Protein AF-A0A0Q7EPX0-F1 (afdb_monomer_lite)

Sequence (356 aa):
MATYHDKPLDEVCRRGQVNVLPFLSWSPAERFFVGGREALRTLGDGKRIVDEETCQQLLSALASISMASDAALRKARSITVGTFRDYTDQQRLNFINELWDLIATPYHFDTPSTAMYTPADRSGSGTLPLPSSWCPRPQHPGSYYMRTAGDGRPDPWMHLGVGFRVDGTKEESALRIKRDGMTQQSLNVNFMRNTRGLVLEGTVAANPDRPRFWTGNQDIWNETAVCVSRNFFGGTAFPERSTYHRSNEFAILWAVDCRGLVGFDTEAVQLSFPNARNWRPGEKAFKAIPPDRLLGFVKIRKLGAPARGGWTFDIPEDAAWTLEAARSPDQIAYMQAELDAWRGCHHISAAYDFAT

Radius of gyration: 22.19 Å; chains: 1; bounding box: 52×45×70 Å

Foldseek 3Di:
DPDQQQAQQLVLQDPDDPDDDDDDQDDLPDDPDVRSQCLQADDDDPFARDDPLLSLLQVQLSSLCVLFDVVLVVLSRVHGSNRLSNDDPVRSQVSSQVSQCRFWPWDALAAQQLRFDFAADPDPPVDQDFLLQWFFDLVDAQDIDGNGPNPPDHQCCNPVVKWKAWWDQDPVRVVCCLVFNFAAQLCVQCCCCSVRVHNCPPYPCSPLRIQIQGPNADDPLSRNWPWTRSAQDFLHRDPDLPPDDDFWGKIKMWMWRSHPFGFARVQVVLVPDPPSQFAHGRTTTGSTGGSLGTFWIKIKTWGHAPPQGWGKIADEPPIDTPGDDDHDPVNRVVVVVRSVSRHGIYTGDRSNHGGD

pLDDT: mean 74.28, std 17.45, range [26.98, 96.31]

Structure (mmCIF, N/CA/C/O backbone):
data_AF-A0A0Q7EPX0-F1
#
_entry.id   AF-A0A0Q7EPX0-F1
#
loop_
_atom_site.group_PDB
_atom_site.id
_atom_site.type_symbol
_atom_site.label_atom_id
_atom_site.label_alt_id
_atom_site.label_comp_id
_atom_site.label_asym_id
_atom_site.label_entity_id
_atom_site.label_seq_id
_atom_site.pdbx_PDB_ins_code
_atom_site.Cartn_x
_atom_site.Cartn_y
_atom_site.Cartn_z
_atom_site.occupancy
_atom_site.B_iso_or_equiv
_atom_site.auth_seq_id
_atom_site.auth_comp_id
_atom_site.auth_asym_id
_atom_site.auth_atom_id
_atom_site.pdbx_PDB_model_num
ATOM 1 N N . MET A 1 1 ? -15.376 6.424 43.931 1.00 38.38 1 MET A N 1
ATOM 2 C CA . MET A 1 1 ? -14.405 6.204 42.837 1.00 38.38 1 MET A CA 1
ATOM 3 C C . MET A 1 1 ? -15.210 5.882 41.595 1.00 38.38 1 MET A C 1
ATOM 5 O O . MET A 1 1 ? -16.038 4.987 41.690 1.00 38.38 1 MET A O 1
ATOM 9 N N . ALA A 1 2 ? -15.041 6.616 40.491 1.00 47.03 2 ALA A N 1
ATOM 10 C CA . ALA A 1 2 ? -15.654 6.214 39.223 1.00 47.03 2 ALA A CA 1
ATOM 11 C C . ALA A 1 2 ? -15.101 4.835 38.847 1.00 47.03 2 ALA A C 1
ATOM 13 O O . ALA A 1 2 ? -13.885 4.624 38.912 1.00 47.03 2 ALA A O 1
ATOM 14 N N . THR A 1 3 ? -15.983 3.887 38.542 1.00 62.34 3 THR A N 1
ATOM 15 C CA . THR A 1 3 ? -15.541 2.556 38.130 1.00 62.34 3 THR A CA 1
ATOM 16 C C . THR A 1 3 ? -14.960 2.657 36.722 1.00 62.34 3 THR A C 1
ATOM 18 O O . THR A 1 3 ? -15.317 3.553 35.958 1.00 62.34 3 THR A O 1
ATOM 21 N N . TYR A 1 4 ? -14.044 1.762 36.346 1.00 66.81 4 TYR A N 1
ATOM 22 C CA . TYR A 1 4 ? -13.461 1.780 34.997 1.00 66.81 4 TYR A CA 1
ATOM 23 C C . TYR A 1 4 ? -14.545 1.688 33.897 1.00 66.81 4 TYR A C 1
ATOM 25 O O . TYR A 1 4 ? -14.360 2.194 32.796 1.00 66.81 4 TYR A O 1
ATOM 33 N N . HIS A 1 5 ? -15.714 1.116 34.212 1.00 70.38 5 HIS A N 1
ATOM 34 C CA . HIS A 1 5 ? -16.870 1.021 33.316 1.00 70.38 5 HIS A CA 1
ATOM 35 C C . HIS A 1 5 ? -17.505 2.362 32.950 1.00 70.38 5 HIS A C 1
ATOM 37 O O . HIS A 1 5 ? -18.142 2.443 31.902 1.00 70.38 5 HIS A O 1
ATOM 43 N N . ASP A 1 6 ? -17.314 3.394 33.769 1.00 77.19 6 ASP A N 1
ATOM 44 C CA . ASP A 1 6 ? -17.864 4.733 33.540 1.00 77.19 6 ASP A CA 1
ATOM 45 C C . ASP A 1 6 ? -16.936 5.591 32.668 1.00 77.19 6 ASP A C 1
ATOM 47 O O . ASP A 1 6 ? -17.292 6.702 32.272 1.00 77.19 6 ASP A O 1
ATOM 51 N N . LYS A 1 7 ? -15.734 5.086 32.357 1.00 76.06 7 LYS A N 1
ATOM 52 C CA . LYS A 1 7 ? -14.764 5.804 31.534 1.00 76.06 7 LYS A CA 1
ATOM 53 C C . LYS A 1 7 ? -15.156 5.775 30.053 1.00 76.06 7 LYS A C 1
ATOM 55 O O . LYS A 1 7 ? -15.614 4.731 29.571 1.00 76.06 7 LYS A O 1
ATOM 60 N N . PRO A 1 8 ? -14.940 6.880 29.315 1.00 82.50 8 PRO A N 1
ATOM 61 C CA . PRO A 1 8 ? -15.087 6.905 27.864 1.00 82.50 8 PRO A CA 1
ATOM 62 C C . PRO A 1 8 ? -14.209 5.852 27.182 1.00 82.50 8 PRO A C 1
ATOM 64 O O . PRO A 1 8 ? -13.106 5.554 27.642 1.00 82.50 8 PRO A O 1
ATOM 67 N N . LEU A 1 9 ? -14.676 5.308 26.058 1.00 81.62 9 LEU A N 1
ATOM 68 C CA . LEU A 1 9 ? -13.991 4.206 25.380 1.00 81.62 9 LEU A CA 1
ATOM 69 C C . LEU A 1 9 ? -12.612 4.597 24.820 1.00 81.62 9 LEU A C 1
ATOM 71 O O . LEU A 1 9 ? -11.717 3.761 24.764 1.00 81.62 9 LEU A O 1
ATOM 75 N N . ASP A 1 10 ? -12.395 5.865 24.455 1.00 75.75 10 ASP A N 1
ATOM 76 C CA . ASP A 1 10 ? -11.079 6.335 23.991 1.00 75.75 10 ASP A CA 1
ATOM 77 C C . ASP A 1 10 ? -10.010 6.330 25.099 1.00 75.75 10 ASP A C 1
ATOM 79 O O . ASP A 1 10 ? -8.813 6.292 24.810 1.00 75.75 10 ASP A O 1
ATOM 83 N N . GLU A 1 11 ? -10.416 6.317 26.373 1.00 70.31 11 GLU A N 1
ATOM 84 C CA . GLU A 1 11 ? -9.492 6.217 27.506 1.00 70.31 11 GLU A CA 1
ATOM 85 C C . GLU A 1 11 ? -8.873 4.827 27.654 1.00 70.31 11 GLU A C 1
ATOM 87 O O . GLU A 1 11 ? -7.841 4.701 28.310 1.00 70.31 11 GLU A O 1
ATOM 92 N N . VAL A 1 12 ? -9.418 3.812 26.970 1.00 63.56 12 VAL A N 1
ATOM 93 C CA . VAL A 1 12 ? -8.786 2.490 26.833 1.00 63.56 12 VAL A CA 1
ATOM 94 C C . VAL A 1 12 ? -7.411 2.603 26.148 1.00 63.56 12 VAL A C 1
ATOM 96 O O . VAL A 1 12 ? -6.542 1.762 26.376 1.00 63.56 12 VAL A O 1
ATOM 99 N N . CYS A 1 13 ? -7.175 3.671 25.369 1.00 53.22 13 CYS A N 1
ATOM 100 C CA . CYS A 1 13 ? -5.944 3.892 24.602 1.00 53.22 13 CYS A CA 1
ATOM 101 C C . CYS A 1 13 ? -5.163 5.176 24.972 1.00 53.22 13 CYS A C 1
ATOM 103 O O . CYS A 1 13 ? -4.110 5.427 24.380 1.00 53.22 13 CYS A O 1
ATOM 105 N N . ARG A 1 14 ? -5.620 6.013 25.922 1.00 51.59 14 ARG A N 1
ATOM 106 C CA . ARG A 1 14 ? -4.922 7.276 26.263 1.00 51.59 14 ARG A CA 1
ATOM 107 C C . ARG A 1 14 ? -3.677 7.047 27.136 1.00 51.59 14 ARG A C 1
ATOM 109 O O . ARG A 1 14 ? -3.769 6.541 28.251 1.00 51.59 14 ARG A O 1
ATOM 116 N N . ARG A 1 15 ? -2.520 7.554 26.684 1.00 40.44 15 ARG A N 1
ATOM 117 C CA . ARG A 1 15 ? -1.324 7.786 27.525 1.00 40.44 15 ARG A CA 1
ATOM 118 C C . ARG A 1 15 ? -1.675 8.733 28.684 1.00 40.44 15 ARG A C 1
ATOM 120 O O . ARG A 1 15 ? -2.229 9.801 28.438 1.00 40.44 15 ARG A O 1
ATOM 127 N N . GLY A 1 16 ? -1.254 8.407 29.910 1.00 37.09 16 GLY A N 1
ATOM 128 C CA . GLY A 1 16 ? -1.094 9.416 30.972 1.00 37.09 16 GLY A CA 1
ATOM 129 C C . GLY A 1 16 ? -1.750 9.161 32.332 1.00 37.09 16 GLY A C 1
ATOM 130 O O . GLY A 1 16 ? -1.602 10.003 33.211 1.00 37.09 16 GLY A O 1
ATOM 131 N N . GLN A 1 17 ? -2.411 8.026 32.571 1.00 32.09 17 GLN A N 1
ATOM 132 C CA . GLN A 1 17 ? -2.769 7.607 33.934 1.00 32.09 17 GLN A CA 1
ATOM 133 C C . GLN A 1 17 ? -2.037 6.304 34.268 1.00 32.09 17 GLN A C 1
ATOM 135 O O . GLN A 1 17 ? -2.432 5.242 33.817 1.00 32.09 17 GLN A O 1
ATOM 140 N N . VAL A 1 18 ? -0.917 6.450 34.987 1.00 29.78 18 VAL A N 1
ATOM 141 C CA . VAL A 1 18 ? -0.141 5.450 35.750 1.00 29.78 18 VAL A CA 1
ATOM 142 C C . VAL A 1 18 ? -0.167 4.004 35.199 1.00 29.78 18 VAL A C 1
ATOM 144 O O . VAL A 1 18 ? -1.126 3.267 35.392 1.00 29.78 18 VAL A O 1
ATOM 147 N N . ASN A 1 19 ? 0.966 3.589 34.609 1.00 28.28 19 ASN A N 1
ATOM 148 C CA . ASN A 1 19 ? 1.352 2.224 34.185 1.00 28.28 19 ASN A CA 1
ATOM 149 C C . ASN A 1 19 ? 0.920 1.681 32.810 1.00 28.28 19 ASN A C 1
ATOM 151 O O . ASN A 1 19 ? 1.077 0.485 32.571 1.00 28.28 19 ASN A O 1
ATOM 155 N N . VAL A 1 20 ? 0.518 2.518 31.850 1.00 31.69 20 VAL A N 1
ATOM 156 C CA . VAL A 1 20 ? 0.384 2.074 30.446 1.00 31.69 20 VAL A CA 1
ATOM 157 C C . VAL A 1 20 ? 1.022 3.104 29.497 1.00 31.69 20 VAL A C 1
ATOM 159 O O . VAL A 1 20 ? 0.491 4.194 29.274 1.00 31.69 20 VAL A O 1
ATOM 162 N N . LEU A 1 21 ? 2.225 2.778 29.009 1.00 31.78 21 LEU A N 1
ATOM 163 C CA . LEU A 1 21 ? 2.965 3.454 27.925 1.00 31.78 21 LEU A CA 1
ATOM 164 C C . LEU A 1 21 ? 2.716 2.685 26.592 1.00 31.78 21 LEU A C 1
ATOM 166 O O . LEU A 1 21 ? 1.924 1.752 26.582 1.00 31.78 21 LEU A O 1
ATOM 170 N N . PRO A 1 22 ? 3.408 2.986 25.480 1.00 32.22 22 PRO A N 1
ATOM 171 C CA . PRO A 1 22 ? 3.182 4.076 24.538 1.00 32.22 22 PRO A CA 1
ATOM 172 C C . PRO A 1 22 ? 2.837 3.596 23.108 1.00 32.22 22 PRO A C 1
ATOM 174 O O . PRO A 1 22 ? 3.394 2.622 22.629 1.00 32.22 22 PRO A O 1
ATOM 177 N N . PHE A 1 23 ? 2.057 4.369 22.344 1.00 29.83 23 PHE A N 1
ATOM 178 C CA . PHE A 1 23 ? 2.060 4.247 20.878 1.00 29.83 23 PHE A CA 1
ATOM 179 C C . PHE A 1 23 ? 3.354 4.849 20.313 1.00 29.83 23 PHE A C 1
ATOM 181 O O . PHE A 1 23 ? 3.474 6.065 20.158 1.00 29.83 23 PHE A O 1
ATOM 188 N N . LEU A 1 24 ? 4.336 3.995 20.041 1.00 26.98 24 LEU A N 1
ATOM 189 C CA . LEU A 1 24 ? 5.208 4.159 18.884 1.00 26.98 24 LEU A CA 1
ATOM 190 C C . LEU A 1 24 ? 4.588 3.310 17.778 1.00 26.98 24 LEU A C 1
ATOM 192 O O . LEU A 1 24 ? 4.095 2.216 18.046 1.00 26.98 24 LEU A O 1
ATOM 196 N N . SER A 1 25 ? 4.567 3.825 16.555 1.00 33.88 25 SER A N 1
ATOM 197 C CA . SER A 1 25 ? 4.246 3.041 15.368 1.00 33.88 25 SER A CA 1
ATOM 198 C C . SER A 1 25 ? 5.106 1.775 15.362 1.00 33.88 25 SER A C 1
ATOM 200 O O . SER A 1 25 ? 6.302 1.830 15.098 1.00 33.88 25 SER A O 1
ATOM 202 N N . TRP A 1 26 ? 4.468 0.684 15.751 1.00 31.95 26 TRP A N 1
ATOM 203 C CA . TRP A 1 26 ? 4.764 -0.700 15.454 1.00 31.95 26 TRP A CA 1
ATOM 204 C C . TRP A 1 26 ? 6.211 -1.226 15.608 1.00 31.95 26 TRP A C 1
ATOM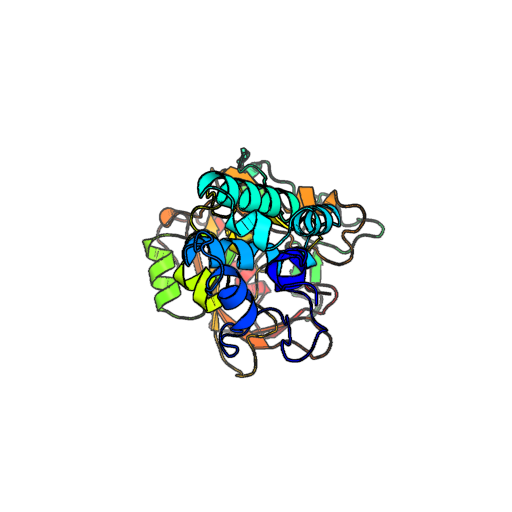 206 O O . TRP A 1 26 ? 7.116 -0.914 14.840 1.00 31.95 26 TRP A O 1
ATOM 216 N N . SER A 1 27 ? 6.405 -2.131 16.577 1.00 31.45 27 SER A N 1
ATOM 217 C CA . SER A 1 27 ? 7.554 -3.041 16.680 1.00 31.45 27 SER A CA 1
ATOM 218 C C . SER A 1 27 ? 7.086 -4.396 17.246 1.00 31.45 27 SER A C 1
ATOM 220 O O . SER A 1 27 ? 6.361 -4.402 18.244 1.00 31.45 27 SER A O 1
ATOM 222 N N . PRO A 1 28 ? 7.539 -5.548 16.702 1.00 32.16 28 PRO A N 1
ATOM 223 C CA . PRO A 1 28 ? 7.253 -6.893 17.227 1.00 32.16 28 PRO A CA 1
ATOM 224 C C . PRO A 1 28 ? 7.732 -7.145 18.669 1.00 32.16 28 PRO A C 1
ATOM 226 O O . PRO A 1 28 ? 7.487 -8.217 19.222 1.00 32.16 28 PRO A O 1
ATOM 229 N N . ALA A 1 29 ? 8.471 -6.203 19.263 1.00 33.56 29 ALA A N 1
ATOM 230 C CA . ALA A 1 29 ? 9.059 -6.346 20.589 1.00 33.56 29 ALA A CA 1
ATOM 231 C C . ALA A 1 29 ? 8.089 -6.024 21.741 1.00 33.56 29 ALA A C 1
ATOM 233 O O . ALA A 1 29 ? 8.348 -6.437 22.873 1.00 33.56 29 ALA A O 1
ATOM 234 N N . GLU A 1 30 ? 6.971 -5.334 21.491 1.00 36.66 30 GLU A N 1
ATOM 235 C CA . GLU A 1 30 ? 6.057 -4.907 22.556 1.00 36.66 30 GLU A CA 1
ATOM 236 C C . GLU A 1 30 ? 4.781 -5.755 22.566 1.00 36.66 30 GLU A C 1
ATOM 238 O O . GLU A 1 30 ? 3.857 -5.601 21.770 1.00 36.66 30 GLU A O 1
ATOM 243 N N . ARG A 1 31 ? 4.765 -6.717 23.493 1.00 36.22 31 ARG A N 1
ATOM 244 C CA . ARG A 1 31 ? 3.612 -7.559 23.822 1.00 36.22 31 ARG A CA 1
ATOM 245 C C . ARG A 1 31 ? 2.416 -6.674 24.185 1.00 36.22 31 ARG A C 1
ATOM 247 O O . ARG A 1 31 ? 2.577 -5.729 24.950 1.00 36.22 31 ARG A O 1
ATOM 254 N N . PHE A 1 32 ? 1.232 -7.031 23.682 1.00 35.88 32 PHE A N 1
ATOM 255 C CA . PHE A 1 32 ? -0.065 -6.439 24.030 1.00 35.88 32 PHE A CA 1
ATOM 256 C C . PHE A 1 32 ? -0.117 -5.983 25.496 1.00 35.88 32 PHE A C 1
ATOM 258 O O . PHE A 1 32 ? -0.036 -6.814 26.405 1.00 35.88 32 PHE A O 1
ATOM 265 N N . PHE A 1 33 ? -0.255 -4.677 25.742 1.00 41.88 33 PHE A N 1
ATOM 266 C CA . PHE A 1 33 ? -0.447 -4.193 27.103 1.00 41.88 33 PHE A CA 1
ATOM 267 C C . PHE A 1 33 ? -1.822 -4.635 27.612 1.00 41.88 33 PHE A C 1
ATOM 269 O O . PHE A 1 33 ? -2.870 -4.380 27.022 1.00 41.88 33 PHE A O 1
ATOM 276 N N . VAL A 1 34 ? -1.769 -5.338 28.734 1.00 43.34 34 VAL A N 1
ATOM 277 C CA . VAL A 1 34 ? -2.813 -6.164 29.342 1.00 43.34 34 VAL 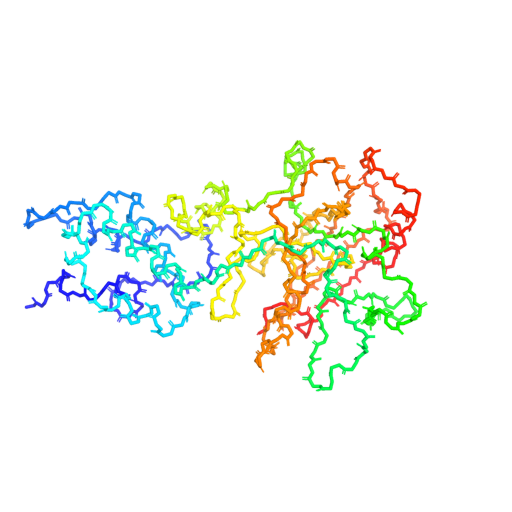A CA 1
ATOM 278 C C . VAL A 1 34 ? -4.072 -5.368 29.765 1.00 43.34 34 VAL A C 1
ATOM 280 O O . VAL A 1 34 ? -5.166 -5.924 29.793 1.00 43.34 34 VAL A O 1
ATOM 283 N N . GLY A 1 35 ? -3.975 -4.047 29.967 1.00 52.69 35 GLY A N 1
ATOM 284 C CA . GLY A 1 35 ? -5.026 -3.239 30.609 1.00 52.69 35 GLY A CA 1
ATOM 285 C C . GLY A 1 35 ? -6.329 -3.023 29.819 1.00 52.69 35 GLY A C 1
ATOM 286 O O . GLY A 1 35 ? -7.410 -3.174 30.382 1.00 52.69 35 GLY A O 1
ATOM 287 N N . GLY A 1 36 ? -6.271 -2.687 28.524 1.00 57.97 36 GLY A N 1
ATOM 288 C CA . GLY A 1 36 ? -7.493 -2.415 27.742 1.00 57.97 36 GLY A CA 1
ATOM 289 C C . GLY A 1 36 ? -8.304 -3.675 27.429 1.00 57.97 36 GLY A C 1
ATOM 290 O O . GLY A 1 36 ? -9.533 -3.678 27.460 1.00 57.97 36 GLY A O 1
ATOM 291 N N . ARG A 1 37 ? -7.592 -4.782 27.207 1.00 65.12 37 ARG A N 1
ATOM 292 C CA . ARG A 1 37 ? -8.165 -6.117 27.033 1.00 65.12 37 ARG A CA 1
ATOM 293 C C . ARG A 1 37 ? -8.823 -6.612 28.320 1.00 65.12 37 ARG A C 1
ATOM 295 O O . ARG A 1 37 ? -9.944 -7.103 28.270 1.00 65.12 37 ARG A O 1
ATOM 302 N N . GLU A 1 38 ? -8.165 -6.457 29.468 1.00 64.44 38 GLU A N 1
ATOM 303 C CA . GLU A 1 38 ? -8.744 -6.820 30.767 1.00 64.44 38 GLU A CA 1
ATOM 304 C C . GLU A 1 38 ? -9.987 -5.995 31.099 1.00 64.44 38 GLU A C 1
ATOM 306 O O . GLU A 1 38 ? -10.973 -6.546 31.571 1.00 64.44 38 GLU A O 1
ATOM 311 N N . ALA A 1 39 ? -10.008 -4.703 30.781 1.00 65.12 39 ALA A N 1
ATOM 312 C CA . ALA A 1 39 ? -11.185 -3.875 31.018 1.00 65.12 39 ALA A CA 1
ATOM 313 C C . ALA A 1 39 ? -12.440 -4.295 30.230 1.00 65.12 39 ALA A C 1
ATOM 315 O O . ALA A 1 39 ? -13.567 -4.082 30.683 1.00 65.12 39 ALA A O 1
ATOM 316 N N . LEU A 1 40 ? -12.248 -4.869 29.041 1.00 70.38 40 LEU A N 1
ATOM 317 C CA . LEU A 1 40 ? -13.326 -5.405 28.211 1.00 70.38 40 LEU A CA 1
ATOM 318 C C . LEU A 1 40 ? -13.735 -6.828 28.639 1.00 70.38 40 LEU A C 1
ATOM 320 O O . LEU A 1 40 ? -14.884 -7.225 28.418 1.00 70.38 40 LEU A O 1
ATOM 324 N N . ARG A 1 41 ? -12.810 -7.593 29.245 1.00 69.56 41 ARG A N 1
ATOM 325 C CA . ARG A 1 41 ? -12.947 -9.044 29.473 1.00 69.56 41 ARG A CA 1
ATOM 326 C C . ARG A 1 41 ? -13.113 -9.489 30.933 1.00 69.56 41 ARG A C 1
ATOM 328 O O . ARG A 1 41 ? -13.685 -10.555 31.149 1.00 69.56 41 ARG A O 1
ATOM 335 N N . THR A 1 42 ? -12.656 -8.727 31.920 1.00 62.94 42 THR A N 1
ATOM 336 C CA . THR A 1 42 ? -12.615 -9.116 33.343 1.00 62.94 42 THR A CA 1
ATOM 337 C C . THR A 1 42 ? -13.627 -8.295 34.155 1.00 62.94 42 THR A C 1
ATOM 339 O O . THR A 1 42 ? -13.772 -7.102 33.917 1.00 62.94 42 THR A O 1
ATOM 342 N N . LEU A 1 43 ? -14.229 -8.761 35.250 1.00 57.94 43 LEU A N 1
ATOM 343 C CA . LEU A 1 43 ? -15.107 -9.908 35.557 1.00 57.94 43 LEU A CA 1
ATOM 344 C C . LEU A 1 43 ? -15.523 -9.632 37.017 1.00 57.94 43 LEU A C 1
ATOM 346 O O . LEU A 1 43 ? -14.681 -9.713 37.907 1.00 57.94 43 LEU A O 1
ATOM 350 N N . GLY A 1 44 ? -16.772 -9.243 37.281 1.00 48.84 44 GLY A N 1
ATOM 351 C CA . GLY A 1 44 ? -17.214 -9.003 38.669 1.00 48.84 44 GLY A CA 1
ATOM 352 C C . GLY A 1 44 ? -18.637 -8.479 38.856 1.00 48.84 44 GLY A C 1
ATOM 353 O O . GLY A 1 44 ? -19.124 -8.410 39.977 1.00 48.84 44 GLY A O 1
ATOM 354 N N . ASP A 1 45 ? -19.316 -8.131 37.770 1.00 56.22 45 ASP A N 1
ATOM 355 C CA . ASP A 1 45 ? -20.547 -7.341 37.773 1.00 56.22 45 ASP A CA 1
ATOM 356 C C . ASP A 1 45 ? -21.709 -8.001 37.000 1.00 56.22 45 ASP A C 1
ATOM 358 O O . ASP A 1 45 ? -22.743 -7.379 36.783 1.00 56.22 45 ASP A O 1
ATOM 362 N N . GLY A 1 46 ? -21.564 -9.264 36.572 1.00 55.97 46 GLY A N 1
ATOM 363 C CA . GLY A 1 46 ? -22.617 -10.010 35.859 1.00 55.97 46 GLY A CA 1
ATOM 364 C C . GLY A 1 46 ? -22.880 -9.550 34.416 1.00 55.97 46 GLY A C 1
ATOM 365 O O . GLY A 1 46 ? -23.803 -10.044 33.772 1.00 55.97 46 GLY A O 1
ATOM 366 N N . LYS A 1 47 ? -22.071 -8.621 33.891 1.00 62.81 47 LYS A N 1
ATOM 367 C CA . LYS A 1 47 ? -22.181 -8.101 32.521 1.00 62.81 47 LYS A CA 1
ATOM 368 C C . LYS A 1 47 ? -21.585 -9.044 31.475 1.00 62.81 47 LYS A C 1
ATOM 370 O O . LYS A 1 47 ? -20.658 -9.807 31.755 1.00 62.81 47 LYS A O 1
ATOM 375 N N . ARG A 1 48 ? -22.099 -8.950 30.242 1.00 67.31 48 ARG A N 1
ATOM 376 C CA . ARG A 1 48 ? -21.687 -9.780 29.100 1.00 67.31 48 ARG A CA 1
ATOM 377 C C . ARG A 1 48 ? -20.199 -9.562 28.797 1.00 67.31 48 ARG A C 1
ATOM 379 O O . ARG A 1 48 ? -19.732 -8.430 28.679 1.00 67.31 48 ARG A O 1
ATOM 386 N N . ILE A 1 49 ? -19.450 -10.658 28.702 1.00 76.62 49 ILE A N 1
ATOM 387 C CA . ILE A 1 49 ? -18.037 -10.637 28.313 1.00 76.62 49 ILE A CA 1
ATOM 388 C C . ILE A 1 49 ? -17.970 -10.336 26.815 1.00 76.62 49 ILE A C 1
ATOM 390 O O . ILE A 1 49 ? -18.695 -10.953 26.032 1.00 76.62 49 ILE A O 1
ATOM 394 N N . VAL A 1 50 ? -17.118 -9.386 26.428 1.00 79.94 50 VAL A N 1
ATOM 395 C CA . VAL A 1 50 ? -16.785 -9.162 25.018 1.00 79.94 50 VAL A CA 1
ATOM 396 C C . VAL A 1 50 ? -15.811 -10.259 24.600 1.00 79.94 50 VAL A C 1
ATOM 398 O O . VAL A 1 50 ? -14.833 -10.529 25.304 1.00 79.94 50 VAL A O 1
ATOM 401 N N . ASP A 1 51 ? -16.094 -10.928 23.487 1.00 84.62 51 ASP A N 1
ATOM 402 C CA . ASP A 1 51 ? -15.204 -11.949 22.951 1.00 84.62 51 ASP A CA 1
ATOM 403 C C . ASP A 1 51 ? -13.858 -11.339 22.516 1.00 84.62 51 ASP A C 1
ATOM 405 O O . ASP A 1 51 ? -13.702 -10.127 22.341 1.00 84.62 51 ASP A O 1
ATOM 409 N N . GLU A 1 52 ? -12.845 -12.192 22.396 1.00 81.44 52 GLU A N 1
ATOM 410 C CA . GLU A 1 52 ? -11.480 -11.748 22.116 1.00 81.44 52 GLU A CA 1
ATOM 411 C C . GLU A 1 52 ? -11.338 -11.082 20.744 1.00 81.44 52 GLU A C 1
ATOM 413 O O . GLU A 1 52 ? -10.552 -10.145 20.607 1.00 81.44 52 GLU A O 1
ATOM 418 N N . GLU A 1 53 ? -12.083 -11.549 19.746 1.00 83.62 53 GLU A N 1
ATOM 419 C CA . GLU A 1 53 ? -12.006 -11.036 18.383 1.00 83.62 53 GLU A CA 1
ATOM 420 C C . GLU A 1 53 ? -12.551 -9.607 18.328 1.00 83.62 53 GLU A C 1
ATOM 422 O O . GLU A 1 53 ? -11.837 -8.692 17.913 1.00 83.62 53 GLU A O 1
ATOM 427 N N . THR A 1 54 ? -13.746 -9.382 18.880 1.00 86.75 54 THR A N 1
ATOM 428 C CA . THR A 1 54 ? -14.352 -8.049 18.994 1.00 86.75 54 THR A CA 1
ATOM 429 C C . THR A 1 54 ? -13.469 -7.091 19.799 1.00 86.75 54 THR A C 1
ATOM 431 O O . THR A 1 54 ? -13.335 -5.915 19.446 1.00 86.75 54 THR A O 1
ATOM 434 N N . CYS A 1 55 ? -12.818 -7.571 20.868 1.00 82.56 55 CYS A N 1
ATOM 435 C CA . CYS A 1 55 ? -11.855 -6.760 21.620 1.00 82.56 55 CYS A CA 1
ATOM 436 C C . CYS A 1 55 ? -10.685 -6.315 20.736 1.00 82.56 55 CYS A C 1
ATOM 438 O O . CYS A 1 55 ? -10.318 -5.140 20.741 1.00 82.56 55 CYS A O 1
ATOM 440 N N . GLN A 1 56 ? -10.093 -7.237 19.977 1.00 81.25 56 GLN A N 1
ATOM 441 C CA . GLN A 1 56 ? -8.958 -6.934 19.108 1.00 81.25 56 GLN A CA 1
ATOM 442 C C . GLN A 1 56 ? -9.351 -6.000 17.954 1.00 81.25 56 GLN A C 1
ATOM 444 O O . GLN A 1 56 ? -8.602 -5.067 17.655 1.00 81.25 56 GLN A O 1
ATOM 449 N N . GLN A 1 57 ? -10.529 -6.187 17.356 1.00 85.94 57 GLN A N 1
ATOM 450 C CA . GLN A 1 57 ? -11.075 -5.299 16.323 1.00 85.94 57 GLN A CA 1
ATOM 451 C C . GLN A 1 57 ? -11.267 -3.870 16.854 1.00 85.94 57 GLN A C 1
ATOM 453 O O . GLN A 1 57 ? -10.814 -2.908 16.229 1.00 85.94 57 GLN A O 1
ATOM 458 N N . LEU A 1 58 ? -11.877 -3.719 18.038 1.00 87.12 58 LEU A N 1
ATOM 459 C CA . LEU A 1 58 ? -12.054 -2.414 18.676 1.00 87.12 58 LEU A CA 1
ATOM 460 C C . LEU A 1 58 ? -10.707 -1.752 18.975 1.00 87.12 58 LEU A C 1
ATOM 462 O O . LEU A 1 58 ? -10.508 -0.588 18.635 1.00 87.12 58 LEU A O 1
ATOM 466 N N . LEU A 1 59 ? -9.779 -2.479 19.602 1.00 80.69 59 LEU A N 1
ATOM 467 C CA . LEU A 1 59 ? -8.461 -1.942 19.940 1.00 80.69 59 LEU A CA 1
ATOM 468 C C . LEU A 1 59 ? -7.683 -1.523 18.685 1.00 80.69 59 LEU A C 1
ATOM 470 O O . LEU A 1 59 ? -6.991 -0.511 18.726 1.00 80.69 59 LEU A O 1
ATOM 474 N N . SER A 1 60 ? -7.852 -2.231 17.564 1.00 80.31 60 SER A N 1
ATOM 475 C CA . SER A 1 60 ? -7.253 -1.870 16.270 1.00 80.31 60 SER A CA 1
ATOM 476 C C . SER A 1 60 ? -7.809 -0.553 15.720 1.00 80.31 60 SER A C 1
ATOM 478 O O . SER A 1 60 ? -7.047 0.300 15.255 1.00 80.31 60 SER A O 1
ATOM 480 N N . ALA A 1 61 ? -9.128 -0.353 15.817 1.00 83.62 61 ALA A N 1
ATOM 481 C CA . ALA A 1 61 ? -9.766 0.902 15.429 1.00 83.62 61 ALA A CA 1
ATOM 482 C C . ALA A 1 61 ? -9.322 2.052 16.348 1.00 83.62 61 ALA A C 1
ATOM 484 O O . ALA A 1 61 ? -8.852 3.080 15.871 1.00 83.62 61 ALA A O 1
ATOM 485 N N . LEU A 1 62 ? -9.391 1.871 17.672 1.00 80.75 62 LEU A N 1
ATOM 486 C CA . LEU A 1 62 ? -9.002 2.893 18.651 1.00 80.75 62 LEU A CA 1
ATOM 487 C C . LEU A 1 62 ? -7.519 3.282 18.541 1.00 80.75 62 LEU A C 1
ATOM 489 O O . LEU A 1 62 ? -7.192 4.466 18.619 1.00 80.75 62 LEU A O 1
ATOM 493 N N . ALA A 1 63 ? -6.632 2.313 18.300 1.00 74.31 63 ALA A N 1
ATOM 494 C CA . ALA A 1 63 ? -5.216 2.545 18.016 1.00 74.31 63 ALA A CA 1
ATOM 495 C C . ALA A 1 63 ? -4.999 3.472 16.812 1.00 74.31 63 ALA A C 1
ATOM 497 O O . ALA A 1 63 ? -4.068 4.274 16.793 1.00 74.31 63 ALA A O 1
ATOM 498 N N . SER A 1 64 ? -5.889 3.382 15.826 1.00 74.38 64 SER A N 1
ATOM 499 C CA . SER A 1 64 ? -5.827 4.146 14.583 1.00 74.38 64 SER A CA 1
ATOM 500 C C . SER A 1 64 ? -6.485 5.530 14.686 1.00 74.38 64 SER A C 1
ATOM 502 O O . SER A 1 64 ? -6.417 6.308 13.737 1.00 74.38 64 SER A O 1
ATOM 504 N N . ILE A 1 65 ? -7.105 5.887 15.820 1.00 74.62 65 ILE A N 1
ATOM 505 C CA . ILE A 1 65 ? -7.810 7.172 15.987 1.00 74.62 65 ILE A CA 1
ATOM 506 C C . ILE A 1 65 ? -6.862 8.377 16.006 1.00 74.62 65 ILE A C 1
ATOM 508 O O . ILE A 1 65 ? -7.260 9.467 15.602 1.00 74.62 65 ILE A O 1
ATOM 512 N N . SER A 1 66 ? -5.605 8.218 16.427 1.00 64.88 66 SER A N 1
ATOM 513 C CA . SER A 1 66 ? -4.611 9.307 16.363 1.00 64.88 66 SER A CA 1
ATOM 514 C C . SER A 1 66 ? -4.333 9.778 14.930 1.00 64.88 66 SER A C 1
ATOM 516 O O . SER A 1 66 ? -3.872 10.897 14.725 1.00 64.88 66 SER A O 1
ATOM 518 N N . MET A 1 67 ? -4.650 8.925 13.957 1.00 61.38 67 MET A N 1
ATOM 519 C CA . MET A 1 67 ? -4.509 9.138 12.517 1.00 61.38 67 MET A CA 1
ATOM 520 C C . MET A 1 67 ? -5.814 9.644 11.886 1.00 61.38 67 MET A C 1
ATOM 522 O O . MET A 1 67 ? -5.918 9.752 10.665 1.00 61.38 67 MET A O 1
ATOM 526 N N . ALA A 1 68 ? -6.843 9.878 12.702 1.00 64.31 68 ALA A N 1
ATOM 527 C CA . ALA A 1 68 ? -8.200 10.173 12.276 1.00 64.31 68 ALA A CA 1
ATOM 528 C C . ALA A 1 68 ? -8.597 11.626 12.560 1.00 64.31 68 ALA A C 1
ATOM 530 O O . ALA A 1 68 ? -7.832 12.437 13.077 1.00 64.31 68 ALA A O 1
ATOM 531 N N . SER A 1 69 ? -9.838 11.955 12.204 1.00 67.62 69 SER A N 1
ATOM 532 C CA . SER A 1 69 ? -10.444 13.253 12.488 1.00 67.62 69 SER A CA 1
ATOM 533 C C . SER A 1 69 ? -10.942 13.361 13.937 1.00 67.62 69 SER A C 1
ATOM 535 O O . SER A 1 69 ? -11.243 12.357 14.591 1.00 67.62 69 SER A O 1
ATOM 537 N N . ASP A 1 70 ? -11.177 14.591 14.409 1.00 79.31 70 ASP A N 1
ATOM 538 C CA . ASP A 1 70 ? -11.849 14.846 15.693 1.00 79.31 70 ASP A CA 1
ATOM 539 C C . ASP A 1 70 ? -13.213 14.140 15.813 1.00 79.31 70 ASP A C 1
ATOM 541 O O . ASP A 1 70 ? -13.701 13.900 16.918 1.00 79.31 70 ASP A O 1
ATOM 545 N N . ALA A 1 71 ? -13.856 13.805 14.688 1.00 85.19 71 ALA A N 1
ATOM 546 C CA . ALA A 1 71 ? -15.116 13.072 14.685 1.00 85.19 71 ALA A CA 1
ATOM 547 C C . ALA A 1 71 ? -14.953 11.633 15.202 1.00 85.19 71 ALA A C 1
ATOM 549 O O . ALA A 1 71 ? -15.785 11.189 15.994 1.00 85.19 71 ALA A O 1
ATOM 550 N N . ALA A 1 72 ? -13.869 10.937 14.836 1.00 83.69 72 ALA A N 1
ATOM 551 C CA . ALA A 1 72 ? -13.569 9.601 15.354 1.00 83.69 72 ALA A CA 1
ATOM 552 C C . ALA A 1 72 ? -13.319 9.639 16.872 1.00 83.69 72 ALA A C 1
ATOM 554 O O . ALA A 1 72 ? -13.882 8.839 17.621 1.00 83.69 72 ALA A O 1
ATOM 555 N N . LEU A 1 73 ? -12.563 10.640 17.344 1.00 83.25 73 LEU A N 1
ATOM 556 C CA . LEU A 1 73 ? -12.343 10.882 18.775 1.00 83.25 73 LEU A CA 1
ATOM 557 C C . LEU A 1 73 ? -13.657 11.145 19.524 1.00 83.25 73 LEU A C 1
ATOM 559 O O . LEU A 1 73 ? -13.901 10.553 20.575 1.00 83.25 73 LEU A O 1
ATOM 563 N N . ARG A 1 74 ? -14.533 12.008 18.989 1.00 88.38 74 ARG A N 1
ATOM 564 C CA . ARG A 1 74 ? -15.855 12.274 19.584 1.00 88.38 74 ARG A CA 1
ATOM 565 C C . ARG A 1 74 ? -16.721 11.019 19.638 1.00 88.38 74 ARG A C 1
ATOM 567 O O . ARG A 1 74 ? -17.380 10.794 20.649 1.00 88.38 74 ARG A O 1
ATOM 574 N N . LYS A 1 75 ? -16.698 10.188 18.592 1.00 91.00 75 LYS A N 1
ATOM 575 C CA . LYS A 1 75 ? -17.440 8.923 18.556 1.00 91.00 75 LYS A CA 1
ATOM 576 C C . LYS A 1 75 ? -16.947 7.958 19.631 1.00 91.00 75 LYS A C 1
ATOM 578 O O . LYS A 1 75 ? -17.764 7.457 20.400 1.00 91.00 75 LYS A O 1
ATOM 583 N N . ALA A 1 76 ? -15.637 7.764 19.756 1.00 87.12 76 ALA A N 1
ATOM 584 C CA . ALA A 1 76 ? -15.065 6.926 20.809 1.00 87.12 76 ALA A CA 1
ATOM 585 C C . ALA A 1 76 ? -15.379 7.456 22.224 1.00 87.12 76 ALA A C 1
ATOM 587 O O . ALA A 1 76 ? -15.598 6.675 23.143 1.00 87.12 76 ALA A O 1
ATOM 588 N N . ARG A 1 77 ? -15.490 8.779 22.400 1.00 88.31 77 ARG A N 1
ATOM 589 C CA . ARG A 1 77 ? -15.892 9.410 23.673 1.00 88.31 77 ARG A CA 1
ATOM 590 C C . ARG A 1 77 ? -17.390 9.359 23.969 1.00 88.31 77 ARG A C 1
ATOM 592 O O . ARG A 1 77 ? -17.782 9.631 25.098 1.00 88.31 77 ARG A O 1
ATOM 599 N N . SER A 1 78 ? -18.223 9.061 22.972 1.00 91.06 78 SER A N 1
ATOM 600 C CA . SER A 1 78 ? -19.687 9.123 23.103 1.00 91.06 78 SER A CA 1
ATOM 601 C C . SER A 1 78 ? -20.285 7.987 23.931 1.00 91.06 78 SER A C 1
ATOM 603 O O . SER A 1 78 ? -21.436 8.084 24.349 1.00 91.06 78 SER A O 1
ATOM 605 N N . ILE A 1 79 ? -19.514 6.925 24.172 1.00 91.12 79 ILE A N 1
ATOM 606 C CA . ILE A 1 79 ? -19.930 5.776 24.972 1.00 91.12 79 ILE A CA 1
ATOM 607 C C . ILE A 1 79 ? -18.846 5.403 25.977 1.00 91.12 79 ILE A C 1
ATOM 609 O O . ILE A 1 79 ? -17.663 5.703 25.785 1.00 91.12 79 ILE A O 1
ATOM 613 N N . THR A 1 80 ? -19.253 4.717 27.040 1.00 87.25 80 THR A N 1
ATOM 614 C CA . THR A 1 80 ? -18.329 4.183 28.037 1.00 87.25 80 THR A CA 1
ATOM 615 C C . THR A 1 80 ? -17.961 2.732 27.743 1.00 87.25 80 THR A C 1
ATOM 617 O O . THR A 1 80 ? -18.620 2.041 26.958 1.00 87.25 80 THR A O 1
ATOM 620 N N . VAL A 1 81 ? -16.925 2.238 28.424 1.00 82.62 81 VAL A N 1
ATOM 621 C CA . VAL A 1 81 ? -16.552 0.813 28.420 1.00 82.62 81 VAL A CA 1
ATOM 622 C C . VAL A 1 81 ? -17.736 -0.067 28.839 1.00 82.62 81 VAL A C 1
ATOM 624 O O . VAL A 1 81 ? -17.991 -1.099 28.221 1.00 82.62 81 VAL A O 1
ATOM 627 N N . GLY A 1 82 ? -18.492 0.348 29.861 1.00 83.19 82 GLY A N 1
ATOM 628 C CA . GLY A 1 82 ? -19.683 -0.364 30.321 1.00 83.19 82 GLY A CA 1
ATOM 629 C C . GLY A 1 82 ? -20.769 -0.449 29.249 1.00 83.19 82 GLY A C 1
ATOM 630 O O . GLY A 1 82 ? -21.276 -1.537 28.993 1.00 83.19 82 GLY A O 1
ATOM 631 N N . THR A 1 83 ? -21.075 0.666 28.578 1.00 89.44 83 THR A N 1
ATOM 632 C CA . THR A 1 83 ? -22.065 0.698 27.491 1.00 89.44 83 THR A CA 1
ATOM 633 C C . THR A 1 83 ? -21.673 -0.226 26.339 1.00 89.44 83 THR A C 1
ATOM 635 O O . THR A 1 83 ? -22.508 -0.983 25.852 1.00 89.44 83 THR A O 1
ATOM 638 N N . PHE A 1 84 ? -20.400 -0.224 25.931 1.00 90.00 84 PHE A N 1
ATOM 639 C CA . PHE A 1 84 ? -19.924 -1.109 24.866 1.00 90.00 84 PHE A CA 1
ATOM 640 C C . PHE A 1 84 ? -20.008 -2.599 25.251 1.00 90.00 84 PHE A C 1
ATOM 642 O O . PHE A 1 84 ? -20.345 -3.444 24.418 1.00 90.00 84 PHE A O 1
ATOM 649 N N . ARG A 1 85 ? -19.755 -2.947 26.521 1.00 85.81 85 ARG A N 1
ATOM 650 C CA . ARG A 1 85 ? -19.950 -4.320 27.027 1.00 85.81 85 ARG A CA 1
ATOM 651 C C . ARG A 1 85 ? -21.419 -4.747 26.979 1.00 85.81 85 ARG A C 1
ATOM 653 O O . ARG A 1 85 ? -21.694 -5.901 26.663 1.00 85.81 85 ARG A O 1
ATOM 660 N N . ASP A 1 86 ? -22.347 -3.829 27.230 1.00 88.69 86 ASP A N 1
ATOM 661 C CA . ASP A 1 86 ? -23.787 -4.118 27.244 1.00 88.69 86 ASP A CA 1
ATOM 662 C C . ASP A 1 86 ? -24.401 -4.236 25.835 1.00 88.69 86 ASP A C 1
ATOM 664 O O . ASP A 1 86 ? -25.501 -4.767 25.679 1.00 88.69 86 ASP A O 1
ATOM 668 N N . TYR A 1 87 ? -23.691 -3.793 24.793 1.00 92.00 87 TYR A N 1
ATOM 669 C CA . TYR A 1 87 ? -24.114 -3.976 23.406 1.00 92.00 87 TYR A CA 1
ATOM 670 C C . TYR A 1 87 ? -24.243 -5.453 23.019 1.00 92.00 87 TYR A C 1
ATOM 672 O O . TYR A 1 87 ? -23.484 -6.318 23.454 1.00 92.00 87 TYR A O 1
ATOM 680 N N . THR A 1 88 ? -25.194 -5.736 22.133 1.00 91.88 88 THR A N 1
ATOM 681 C CA . THR A 1 88 ? -25.215 -6.986 21.364 1.00 91.88 88 THR A CA 1
ATOM 682 C C . THR A 1 88 ? -24.000 -7.067 20.440 1.00 91.88 88 THR A C 1
ATOM 684 O O . THR A 1 88 ? -23.399 -6.049 20.097 1.00 91.88 88 THR A O 1
ATOM 687 N N . ASP A 1 89 ? -23.661 -8.270 19.979 1.00 90.50 89 ASP A N 1
ATOM 688 C CA . ASP A 1 89 ? -22.497 -8.479 19.108 1.00 90.50 89 ASP A CA 1
ATOM 689 C C . ASP A 1 89 ? -22.613 -7.651 17.810 1.00 90.50 89 ASP A C 1
ATOM 691 O O . ASP A 1 89 ? -21.666 -6.973 17.415 1.00 90.50 89 ASP A O 1
ATOM 695 N N . GLN A 1 90 ? -23.818 -7.564 17.229 1.00 93.31 90 GLN A N 1
ATOM 696 C CA . GLN A 1 90 ? -24.086 -6.711 16.066 1.00 93.31 90 GLN A CA 1
ATOM 697 C C . GLN A 1 90 ? -23.895 -5.216 16.365 1.00 93.31 90 GLN A C 1
ATOM 699 O O . GLN A 1 90 ? -23.344 -4.488 15.544 1.00 93.31 90 GLN A O 1
ATOM 704 N N . GLN A 1 91 ? -24.336 -4.735 17.531 1.00 95.44 91 GLN A N 1
ATOM 705 C CA . GLN A 1 91 ? -24.148 -3.332 17.922 1.00 95.44 91 GLN A CA 1
ATOM 706 C C . GLN A 1 91 ? -22.668 -2.993 18.129 1.00 95.44 91 GLN A C 1
ATOM 708 O O . GLN A 1 91 ? -22.240 -1.902 17.754 1.00 95.44 91 GLN A O 1
ATOM 713 N N . ARG A 1 92 ? -21.874 -3.922 18.678 1.00 93.94 92 ARG A N 1
ATOM 714 C CA . ARG A 1 92 ? -20.421 -3.744 18.819 1.00 93.94 92 ARG A CA 1
ATOM 715 C C . ARG A 1 92 ? -19.741 -3.663 17.461 1.00 93.94 92 ARG A C 1
ATOM 717 O O . ARG A 1 92 ? -18.991 -2.718 17.229 1.00 93.94 92 ARG A O 1
ATOM 724 N N . LEU A 1 93 ? -20.055 -4.588 16.553 1.00 94.50 93 LEU A N 1
ATOM 725 C CA . LEU A 1 93 ? -19.500 -4.576 15.202 1.00 94.50 93 LEU A CA 1
ATOM 726 C C . LEU A 1 93 ? -19.897 -3.307 14.435 1.00 94.50 93 LEU A C 1
ATOM 728 O O . LEU A 1 93 ? -19.043 -2.673 13.820 1.00 94.50 93 LEU A O 1
ATOM 732 N N . ASN A 1 94 ? -21.162 -2.884 14.518 1.00 96.31 94 ASN A N 1
ATOM 733 C CA . ASN A 1 94 ? -21.619 -1.637 13.900 1.00 96.31 94 ASN A CA 1
ATOM 734 C C . ASN A 1 94 ? -20.843 -0.431 14.438 1.00 96.31 94 ASN A C 1
ATOM 736 O O . ASN A 1 94 ? -20.357 0.379 13.658 1.00 96.31 94 ASN A O 1
ATOM 740 N N . PHE A 1 95 ? -20.655 -0.346 15.757 1.00 96.00 95 PHE A N 1
ATOM 741 C CA . PHE A 1 95 ? -19.877 0.729 16.365 1.00 96.00 95 PHE A CA 1
ATOM 742 C C . PHE A 1 95 ? -18.408 0.726 15.904 1.00 96.00 95 PHE A C 1
ATOM 744 O O . PHE A 1 95 ? -17.858 1.784 15.601 1.00 96.00 95 PHE A O 1
ATOM 751 N N . ILE A 1 96 ? -17.773 -0.449 15.818 1.00 94.25 96 ILE A N 1
ATOM 752 C CA . ILE A 1 96 ? -16.399 -0.596 15.308 1.00 94.25 96 ILE A CA 1
ATOM 753 C C . ILE A 1 96 ? -16.314 -0.157 13.840 1.00 94.25 96 ILE A C 1
ATOM 755 O O . ILE A 1 96 ? -15.386 0.557 13.464 1.00 94.25 96 ILE A O 1
ATOM 759 N N . ASN A 1 97 ? -17.285 -0.539 13.012 1.00 95.50 97 ASN A N 1
ATOM 760 C CA . ASN A 1 97 ? -17.325 -0.152 11.603 1.00 95.50 97 ASN A CA 1
ATOM 761 C C . ASN A 1 97 ? -17.548 1.354 11.426 1.00 95.50 97 ASN A C 1
ATOM 763 O O . ASN A 1 97 ? -16.860 1.977 10.623 1.00 95.50 97 ASN A O 1
ATOM 767 N N . GLU A 1 98 ? -18.421 1.960 12.231 1.00 94.69 98 GLU A N 1
ATOM 768 C CA . GLU A 1 98 ? -18.609 3.413 12.259 1.00 94.69 98 GLU A CA 1
ATOM 769 C C . GLU A 1 98 ? -17.327 4.148 12.675 1.00 94.69 98 GLU A C 1
ATOM 771 O O . GLU A 1 98 ? -17.021 5.208 12.131 1.00 94.69 98 GLU A O 1
ATOM 776 N N . LEU A 1 99 ? -16.546 3.596 13.614 1.00 90.94 99 LEU A N 1
ATOM 777 C CA . LEU A 1 99 ? -15.220 4.133 13.922 1.00 90.94 99 LEU A CA 1
ATOM 778 C C . LEU A 1 99 ? -14.291 4.031 12.712 1.00 90.94 99 LEU A C 1
ATOM 780 O O . LEU A 1 99 ? -13.673 5.031 12.354 1.00 90.94 99 LEU A O 1
ATOM 784 N N . TRP A 1 100 ? -14.210 2.868 12.062 1.00 90.25 100 TRP A N 1
ATOM 785 C CA . TRP A 1 100 ? -13.375 2.691 10.873 1.00 90.25 100 TRP A CA 1
ATOM 786 C C . TRP A 1 100 ? -13.746 3.636 9.734 1.00 90.25 100 TRP A C 1
ATOM 788 O O . TRP A 1 100 ? -12.840 4.191 9.124 1.00 90.25 100 TRP A O 1
ATOM 798 N N . ASP A 1 101 ? -15.029 3.883 9.479 1.00 91.50 101 ASP A N 1
ATOM 799 C CA . ASP A 1 101 ? -15.468 4.824 8.440 1.00 91.50 101 ASP A CA 1
ATOM 800 C C . ASP A 1 101 ? -15.113 6.287 8.778 1.00 91.50 101 ASP A C 1
ATOM 802 O O . ASP A 1 101 ? -14.883 7.095 7.879 1.00 91.50 101 ASP A O 1
ATOM 806 N N . LEU A 1 102 ? -15.004 6.641 10.066 1.00 88.56 102 LEU A N 1
ATOM 807 C CA . LEU A 1 102 ? -14.512 7.956 10.506 1.00 88.56 102 LEU A CA 1
ATOM 808 C C . LEU A 1 102 ? -12.977 8.057 10.480 1.00 88.56 102 LEU A C 1
ATOM 810 O O . LEU A 1 102 ? -12.425 9.149 10.294 1.00 88.56 102 LEU A O 1
ATOM 814 N N . ILE A 1 103 ? -12.291 6.933 10.696 1.00 83.56 103 ILE A N 1
ATOM 815 C CA . ILE A 1 103 ? -10.828 6.814 10.692 1.00 83.56 103 ILE A CA 1
ATOM 816 C C . ILE A 1 103 ? -10.288 6.795 9.264 1.00 83.56 103 ILE A C 1
ATOM 818 O O . ILE A 1 103 ? -9.302 7.478 8.984 1.00 83.56 103 ILE A O 1
ATOM 822 N N . ALA A 1 104 ? -10.925 6.029 8.379 1.00 83.44 104 ALA A N 1
ATOM 823 C CA . ALA A 1 104 ? -10.461 5.763 7.032 1.00 83.44 104 ALA A CA 1
ATOM 824 C C . ALA A 1 104 ? -11.587 5.837 5.988 1.00 83.44 104 ALA A C 1
ATOM 826 O O . ALA A 1 104 ? -12.554 5.071 5.999 1.00 83.44 104 ALA A O 1
ATOM 827 N N . THR A 1 105 ? -11.396 6.721 5.014 1.00 84.81 105 THR A N 1
ATOM 828 C CA . THR A 1 105 ? -12.309 6.935 3.892 1.00 84.81 105 THR A CA 1
ATOM 829 C C . THR A 1 105 ? -12.153 5.815 2.855 1.00 84.81 105 THR A C 1
ATOM 831 O O . THR A 1 105 ? -11.027 5.533 2.432 1.00 84.81 105 THR A O 1
ATOM 834 N N . PRO A 1 106 ? -13.245 5.156 2.432 1.00 87.81 106 PRO A N 1
ATOM 835 C CA . PRO A 1 106 ? -13.215 4.194 1.339 1.00 87.81 106 PRO A CA 1
ATOM 836 C C . PRO A 1 106 ? -13.285 4.878 -0.030 1.00 87.81 106 PRO A C 1
ATOM 838 O O . PRO A 1 106 ? -14.028 5.840 -0.208 1.00 87.81 106 PRO A O 1
ATOM 841 N N . TYR A 1 107 ? -12.609 4.301 -1.020 1.00 88.00 107 TYR A N 1
ATOM 842 C CA . TYR A 1 107 ? -12.746 4.683 -2.431 1.00 88.00 107 TYR A CA 1
ATOM 843 C C . TYR A 1 107 ? -13.143 3.473 -3.283 1.00 88.00 107 TYR A C 1
ATOM 845 O O . TYR A 1 107 ? -13.353 2.378 -2.760 1.00 88.00 107 TYR A O 1
ATOM 853 N N . HIS A 1 108 ? -13.306 3.676 -4.588 1.00 89.75 108 HIS A N 1
ATOM 854 C CA . HIS A 1 108 ? -13.655 2.633 -5.547 1.00 89.75 108 HIS A CA 1
ATOM 855 C C . HIS A 1 108 ? -12.484 2.345 -6.486 1.00 89.75 108 HIS A C 1
ATOM 857 O O . HIS A 1 108 ? -11.757 3.254 -6.875 1.00 89.75 108 HIS A O 1
ATOM 863 N N . PHE A 1 109 ? -12.314 1.073 -6.852 1.00 90.19 109 PHE A N 1
ATOM 864 C CA . PHE A 1 109 ? -11.452 0.670 -7.961 1.00 90.19 109 PHE A CA 1
ATOM 865 C C . PHE A 1 109 ? -12.261 0.684 -9.264 1.00 90.19 109 PHE A C 1
ATOM 867 O O . PHE A 1 109 ? -12.712 -0.362 -9.728 1.00 90.19 109 PHE A O 1
ATOM 874 N N . ASP A 1 110 ? -12.495 1.865 -9.825 1.00 93.44 110 ASP A N 1
ATOM 875 C CA . ASP A 1 110 ? -13.336 2.073 -11.011 1.00 93.44 110 ASP A CA 1
ATOM 876 C C . ASP A 1 110 ? -12.645 2.850 -12.143 1.00 93.44 110 ASP A C 1
ATOM 878 O O . ASP A 1 110 ? -13.206 2.983 -13.231 1.00 93.44 110 ASP A O 1
ATOM 882 N N . THR A 1 111 ? -11.397 3.280 -11.947 1.00 92.75 111 THR A N 1
ATOM 883 C CA . THR A 1 111 ? -10.612 3.991 -12.958 1.00 92.75 111 THR A CA 1
ATOM 884 C C . THR A 1 111 ? -9.762 3.008 -13.769 1.00 92.75 111 THR A C 1
ATOM 886 O O . THR A 1 111 ? -8.872 2.364 -13.204 1.00 92.75 111 THR A O 1
ATOM 889 N N . PRO A 1 112 ? -9.963 2.878 -15.094 1.00 93.19 112 PRO A N 1
ATOM 890 C CA . PRO A 1 112 ? -9.048 2.127 -15.953 1.00 93.19 112 PRO A CA 1
ATOM 891 C C . PRO A 1 112 ? -7.620 2.672 -15.847 1.00 93.19 112 PRO A C 1
ATOM 893 O O . PRO A 1 112 ? -7.430 3.886 -15.805 1.00 93.19 112 PRO A O 1
ATOM 896 N N . SER A 1 113 ? -6.603 1.807 -15.860 1.00 90.75 113 SER A N 1
ATOM 897 C CA . SER A 1 113 ? -5.198 2.232 -15.722 1.00 90.75 113 SER A CA 1
ATOM 898 C C . SER A 1 113 ? -4.761 3.281 -16.751 1.00 90.75 113 SER A C 1
ATOM 900 O O . SER A 1 113 ? -4.006 4.191 -16.415 1.00 90.75 113 SER A O 1
ATOM 902 N N . THR A 1 114 ? -5.296 3.208 -17.972 1.00 87.12 114 THR A N 1
ATOM 903 C CA . THR A 1 114 ? -5.067 4.160 -19.073 1.00 87.12 114 THR A CA 1
ATOM 904 C C . THR A 1 114 ? -5.852 5.467 -18.947 1.00 87.12 114 THR A C 1
ATOM 906 O O . THR A 1 114 ? -5.767 6.307 -19.832 1.00 87.12 114 THR A O 1
ATOM 909 N N . ALA A 1 115 ? -6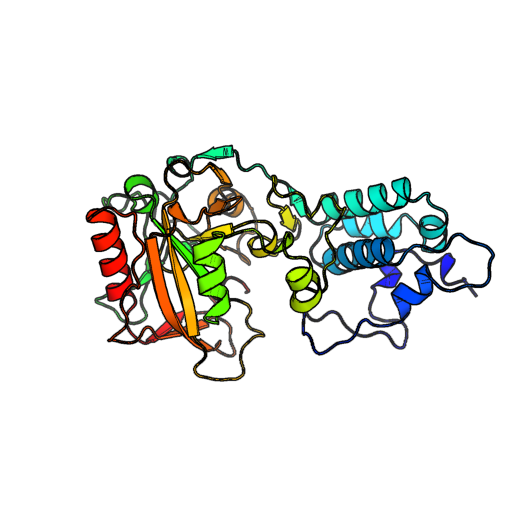.689 5.624 -17.924 1.00 88.56 115 ALA A N 1
ATOM 910 C CA . ALA A 1 115 ? -7.435 6.851 -17.644 1.00 88.56 115 ALA A CA 1
ATOM 911 C C . ALA A 1 115 ? -6.938 7.553 -16.370 1.00 88.56 115 ALA A C 1
ATOM 913 O O . ALA A 1 115 ? -7.448 8.614 -16.017 1.00 88.56 115 ALA A O 1
ATOM 914 N N . MET A 1 116 ? -5.959 6.967 -15.673 1.00 88.00 116 MET A N 1
ATOM 915 C CA . MET A 1 116 ? -5.361 7.565 -14.485 1.00 88.00 116 MET A CA 1
ATOM 916 C C . MET A 1 116 ? -4.466 8.745 -14.877 1.00 88.00 116 MET A C 1
ATOM 918 O O . MET A 1 116 ? -3.742 8.704 -15.868 1.00 88.00 116 MET A O 1
ATOM 922 N N . TYR A 1 117 ? -4.524 9.799 -14.078 1.00 79.44 117 TYR A N 1
ATOM 923 C CA . TYR A 1 117 ? -3.847 11.071 -14.249 1.00 79.44 117 TYR A CA 1
ATOM 924 C C . TYR A 1 117 ? -2.328 10.920 -14.318 1.00 79.44 117 TYR A C 1
ATOM 926 O O . TYR A 1 117 ? -1.726 10.280 -13.462 1.00 79.44 117 TYR A O 1
ATOM 934 N N . THR A 1 118 ? -1.696 11.613 -15.259 1.00 74.88 118 THR A N 1
ATOM 935 C CA . THR A 1 118 ? -0.254 11.870 -15.237 1.00 74.88 118 THR A CA 1
ATOM 936 C C . THR A 1 118 ? -0.043 13.384 -15.241 1.00 74.88 118 THR A C 1
ATOM 938 O O . THR A 1 118 ? -0.632 14.062 -16.087 1.00 74.88 118 THR A O 1
ATOM 941 N N . PRO A 1 119 ? 0.802 13.943 -14.351 1.00 70.56 119 PRO A N 1
ATOM 942 C CA . PRO A 1 119 ? 1.088 15.375 -14.340 1.00 70.56 119 PRO A CA 1
ATOM 943 C C . PRO A 1 119 ? 1.538 15.898 -15.711 1.00 70.56 119 PRO A C 1
ATOM 945 O O . PRO A 1 119 ? 2.481 15.373 -16.315 1.00 70.56 119 PRO A O 1
ATOM 948 N N . ALA A 1 120 ? 0.854 16.937 -16.199 1.00 62.59 120 ALA A N 1
ATOM 949 C CA . ALA A 1 120 ? 1.073 17.503 -17.528 1.00 62.59 120 ALA A CA 1
ATOM 950 C C . ALA A 1 120 ? 2.291 18.441 -17.595 1.00 62.59 120 ALA A C 1
ATOM 952 O O . ALA A 1 120 ? 2.940 18.511 -18.637 1.00 62.59 120 ALA A O 1
ATOM 953 N N . ASP A 1 121 ? 2.640 19.128 -16.504 1.00 58.31 121 ASP A N 1
ATOM 954 C CA . ASP A 1 121 ? 3.675 20.161 -16.487 1.00 58.31 121 ASP A CA 1
ATOM 955 C C . ASP A 1 121 ? 4.655 20.041 -15.306 1.00 58.31 121 ASP A C 1
ATOM 957 O O . ASP A 1 121 ? 4.446 19.318 -14.332 1.00 58.31 121 ASP A O 1
ATOM 961 N N . ARG A 1 122 ? 5.785 20.759 -15.419 1.00 51.62 122 ARG A N 1
ATOM 962 C CA . ARG A 1 122 ? 6.831 20.818 -14.382 1.00 51.62 122 ARG A CA 1
ATOM 963 C C . ARG A 1 122 ? 6.463 21.698 -13.184 1.00 51.62 122 ARG A C 1
ATOM 965 O O . ARG A 1 122 ? 7.171 21.665 -12.180 1.00 51.62 122 ARG A O 1
ATOM 972 N N . SER A 1 123 ? 5.413 22.507 -13.303 1.00 39.53 123 SER A N 1
ATOM 973 C CA . SER A 1 123 ? 5.152 23.667 -12.457 1.00 39.53 123 SER A CA 1
ATOM 974 C C . SER A 1 123 ? 3.834 23.560 -11.703 1.00 39.53 123 SER A C 1
ATOM 976 O O . SER A 1 123 ? 2.915 24.350 -11.888 1.00 39.53 123 SER A O 1
ATOM 978 N N . GLY A 1 124 ? 3.819 22.703 -10.689 1.00 38.09 124 GLY A N 1
ATOM 979 C CA . GLY A 1 124 ? 3.087 23.063 -9.485 1.00 38.09 124 GLY A CA 1
ATOM 980 C C . GLY A 1 124 ? 3.795 24.250 -8.830 1.00 38.09 124 GLY A C 1
ATOM 981 O O . GLY A 1 124 ? 4.724 24.059 -8.047 1.00 38.09 124 GLY A O 1
ATOM 982 N N . SER A 1 125 ? 3.422 25.484 -9.175 1.00 35.69 125 SER A N 1
ATOM 983 C CA . SER A 1 125 ? 3.876 26.686 -8.473 1.00 35.69 125 SER A CA 1
ATOM 984 C C . SER A 1 125 ? 3.518 26.560 -6.984 1.00 35.69 125 SER A C 1
ATOM 986 O O . SER A 1 125 ? 2.394 26.842 -6.579 1.00 35.69 125 SER A O 1
ATOM 988 N N . GLY A 1 126 ? 4.467 26.082 -6.173 1.00 43.81 126 GLY A N 1
ATOM 989 C CA . GLY A 1 126 ? 4.325 25.917 -4.722 1.00 43.81 126 GLY A CA 1
ATOM 990 C C . GLY A 1 126 ? 4.026 24.499 -4.212 1.00 43.81 126 GLY A C 1
ATOM 991 O O . GLY A 1 126 ? 3.889 24.329 -2.998 1.00 43.81 126 GLY A O 1
ATOM 992 N N . THR A 1 127 ? 3.964 23.480 -5.075 1.00 53.00 127 THR A N 1
ATOM 993 C CA . THR A 1 127 ? 3.744 22.074 -4.688 1.00 53.00 127 THR A CA 1
ATOM 994 C C . THR A 1 127 ? 4.945 21.206 -5.082 1.00 53.00 127 THR A C 1
ATOM 996 O O . THR A 1 127 ? 5.309 21.122 -6.248 1.00 53.00 127 THR A O 1
ATOM 999 N N . LEU A 1 128 ? 5.588 20.560 -4.100 1.00 56.53 128 LEU A N 1
ATOM 1000 C CA . LEU A 1 128 ? 6.708 19.634 -4.331 1.00 56.53 128 LEU A CA 1
ATOM 1001 C C . LEU A 1 128 ? 6.281 18.483 -5.275 1.00 56.53 128 LEU A C 1
ATOM 1003 O O . LEU A 1 128 ? 5.217 17.905 -5.086 1.00 56.53 128 LEU A O 1
ATOM 1007 N N . PRO A 1 129 ? 7.051 18.099 -6.292 1.00 59.28 129 PRO A N 1
ATOM 1008 C CA . PRO A 1 129 ? 6.653 17.012 -7.196 1.00 59.28 129 PRO A CA 1
ATOM 1009 C C . PRO A 1 129 ? 6.481 15.664 -6.461 1.00 59.28 129 PRO A C 1
ATOM 1011 O O . PRO A 1 129 ? 7.147 15.409 -5.455 1.00 59.28 129 PRO A O 1
ATOM 1014 N N . LEU A 1 130 ? 5.578 14.803 -6.955 1.00 65.75 130 LEU A N 1
ATOM 1015 C CA . LEU A 1 130 ? 5.326 13.476 -6.370 1.00 65.75 130 LEU A CA 1
ATOM 1016 C C . LEU A 1 130 ? 6.558 12.570 -6.558 1.00 65.75 130 LEU A C 1
ATOM 1018 O O . LEU A 1 130 ? 7.133 12.572 -7.650 1.00 65.75 130 LEU A O 1
ATOM 1022 N N . PRO A 1 131 ? 6.968 11.747 -5.576 1.00 65.12 131 PRO A N 1
ATOM 1023 C CA . PRO A 1 131 ? 8.212 11.000 -5.686 1.00 65.12 131 PRO A CA 1
ATOM 1024 C C . PRO A 1 131 ? 8.242 9.949 -6.797 1.00 65.12 131 PRO A C 1
ATOM 1026 O O . PRO A 1 131 ? 9.281 9.726 -7.408 1.00 65.12 131 PRO A O 1
ATOM 1029 N N . SER A 1 132 ? 7.085 9.386 -7.136 1.00 68.19 132 SER A N 1
ATOM 1030 C CA . SER A 1 132 ? 6.892 8.511 -8.296 1.00 68.19 132 SER A CA 1
ATOM 1031 C C . SER A 1 132 ? 7.119 9.164 -9.640 1.00 68.19 132 SER A C 1
ATOM 1033 O O . SER A 1 132 ? 7.015 8.503 -10.663 1.00 68.19 132 SER A O 1
ATOM 1035 N N . SER A 1 133 ? 7.321 10.477 -9.666 1.00 69.25 133 SER A N 1
ATOM 1036 C CA . SER A 1 133 ? 7.528 11.251 -10.878 1.00 69.25 133 SER A CA 1
ATOM 1037 C C . SER A 1 133 ? 9.013 11.469 -11.154 1.00 69.25 133 SER A C 1
ATOM 1039 O O . SER A 1 133 ? 9.349 12.004 -12.208 1.00 69.25 133 SER A O 1
ATOM 1041 N N . TRP A 1 134 ? 9.899 11.079 -10.230 1.00 74.12 134 TRP A N 1
ATOM 1042 C CA . TRP A 1 134 ? 11.334 11.297 -10.353 1.00 74.12 134 TRP A CA 1
ATOM 1043 C C . TRP A 1 134 ? 12.027 10.230 -11.186 1.00 74.12 134 TRP A C 1
ATOM 1045 O O . TRP A 1 134 ? 11.780 9.034 -11.061 1.00 74.12 134 TRP A O 1
ATOM 1055 N N . CYS A 1 135 ? 12.979 10.692 -11.986 1.00 77.38 135 CYS A N 1
ATOM 1056 C CA . CYS A 1 135 ? 13.966 9.868 -12.659 1.00 77.38 135 CYS A CA 1
ATOM 1057 C C . CYS A 1 135 ? 15.360 10.485 -12.450 1.00 77.38 135 CYS A C 1
ATOM 1059 O O . CYS A 1 135 ? 15.480 11.717 -12.424 1.00 77.38 135 CYS A O 1
ATOM 1061 N N . PRO A 1 136 ? 16.425 9.681 -12.317 1.00 76.12 136 PRO A N 1
ATOM 1062 C CA . PRO A 1 136 ? 17.788 10.177 -12.226 1.00 76.12 136 PRO A CA 1
ATOM 1063 C C . PRO A 1 136 ? 18.170 10.857 -13.536 1.00 76.12 136 PRO A C 1
ATOM 1065 O O . PRO A 1 136 ? 17.732 10.463 -14.619 1.00 76.12 136 PRO A O 1
ATOM 1068 N N . ARG A 1 137 ? 18.997 11.900 -13.450 1.00 74.25 137 ARG A N 1
ATOM 1069 C CA . ARG A 1 137 ? 19.642 12.505 -14.616 1.00 74.25 137 ARG A CA 1
ATOM 1070 C C . ARG A 1 137 ? 20.952 11.761 -14.872 1.00 74.25 137 ARG A C 1
ATOM 1072 O O . ARG A 1 137 ? 21.888 11.963 -14.102 1.00 74.25 137 ARG A O 1
ATOM 1079 N N . PRO A 1 138 ? 21.086 10.988 -15.967 1.00 66.06 138 PRO A N 1
ATOM 1080 C CA . PRO A 1 138 ? 22.302 10.205 -16.212 1.00 66.06 138 PRO A CA 1
ATOM 1081 C C . PRO A 1 138 ? 23.575 11.062 -16.276 1.00 66.06 138 PRO A C 1
ATOM 1083 O O . PRO A 1 138 ? 24.655 10.622 -15.908 1.00 66.06 138 PRO A O 1
ATOM 1086 N N . GLN A 1 139 ? 23.440 12.315 -16.715 1.00 71.19 139 GLN A N 1
ATOM 1087 C CA . GLN A 1 139 ? 24.545 13.266 -16.871 1.00 71.19 139 GLN A CA 1
ATOM 1088 C C . GLN A 1 139 ? 24.930 13.983 -15.562 1.00 71.19 139 GLN A C 1
ATOM 1090 O O . GLN A 1 139 ? 25.955 14.657 -15.515 1.00 71.19 139 GLN A O 1
ATOM 1095 N N . HIS A 1 140 ? 24.116 13.868 -14.506 1.00 69.50 140 HIS A N 1
ATOM 1096 C CA . HIS A 1 140 ? 24.302 14.584 -13.242 1.00 69.50 140 HIS A CA 1
ATOM 1097 C C . HIS A 1 140 ? 23.980 13.665 -12.051 1.00 69.50 140 HIS A C 1
ATOM 1099 O O . HIS A 1 140 ? 22.845 13.680 -11.563 1.00 69.50 140 HIS A O 1
ATOM 1105 N N . PRO A 1 141 ? 24.959 12.876 -11.566 1.00 66.56 141 PRO A N 1
ATOM 1106 C CA . PRO A 1 141 ? 24.782 12.011 -10.401 1.00 66.56 141 PRO A CA 1
ATOM 1107 C C . PRO A 1 141 ? 24.204 12.772 -9.198 1.00 66.56 141 PRO A C 1
ATOM 1109 O O . PRO A 1 141 ? 24.633 13.885 -8.894 1.00 66.56 141 PRO A O 1
ATOM 1112 N N . GLY A 1 142 ? 23.203 12.191 -8.529 1.00 64.50 142 GLY A N 1
ATOM 1113 C CA . GLY A 1 142 ? 22.498 12.826 -7.406 1.00 64.50 142 GLY A CA 1
ATOM 1114 C C . GLY A 1 142 ? 21.485 13.910 -7.799 1.00 64.50 142 GLY A C 1
ATOM 1115 O O . GLY A 1 142 ? 20.882 14.530 -6.922 1.00 64.50 142 GLY A O 1
ATOM 1116 N N . SER A 1 143 ? 21.270 14.143 -9.097 1.00 71.00 143 SER A N 1
ATOM 1117 C CA . SER A 1 143 ? 20.224 15.025 -9.610 1.00 71.00 143 SER A CA 1
ATOM 1118 C C . SER A 1 143 ? 19.086 14.225 -10.231 1.00 71.00 143 SER A C 1
ATOM 1120 O O . SER A 1 143 ? 19.304 13.246 -10.946 1.00 71.00 143 SER A O 1
ATOM 1122 N N . TYR A 1 144 ? 17.863 14.698 -10.013 1.00 75.50 144 TYR A N 1
ATOM 1123 C CA . TYR A 1 144 ? 16.648 14.067 -10.511 1.00 75.50 144 TYR A CA 1
ATOM 1124 C C . TYR A 1 144 ? 15.869 15.044 -11.399 1.00 75.50 144 TYR A C 1
ATOM 1126 O O . TYR A 1 144 ? 16.021 16.270 -11.329 1.00 75.50 144 TYR A O 1
ATOM 1134 N N . TYR A 1 145 ? 15.051 14.507 -12.294 1.00 72.50 145 TYR A N 1
ATOM 1135 C CA . TYR A 1 145 ? 14.091 15.269 -13.081 1.00 72.50 145 TYR A CA 1
ATOM 1136 C C . TYR A 1 145 ? 12.709 14.649 -12.973 1.00 72.50 145 TYR A C 1
ATOM 1138 O O . TYR A 1 145 ? 12.580 13.449 -12.745 1.00 72.50 145 TYR A O 1
ATOM 1146 N N . MET A 1 146 ? 11.686 15.480 -13.144 1.00 73.25 146 MET A N 1
ATOM 1147 C CA . MET A 1 146 ? 10.313 15.010 -13.173 1.00 73.25 146 MET A CA 1
ATOM 1148 C C . MET A 1 146 ? 9.938 14.557 -14.587 1.00 73.25 146 MET A C 1
ATOM 1150 O O . MET A 1 146 ? 10.091 15.336 -15.533 1.00 73.25 146 MET A O 1
ATOM 1154 N N . ARG A 1 147 ? 9.431 13.327 -14.716 1.00 71.31 147 ARG A N 1
ATOM 1155 C CA . ARG A 1 147 ? 8.794 12.817 -15.934 1.00 71.31 147 ARG A CA 1
ATOM 1156 C C . ARG A 1 147 ? 7.323 13.237 -15.955 1.00 71.31 147 ARG A C 1
ATOM 1158 O O . ARG A 1 147 ? 6.549 12.843 -15.077 1.00 71.31 147 ARG A O 1
ATOM 1165 N N . THR A 1 148 ? 6.953 14.029 -16.953 1.00 67.88 148 THR A N 1
ATOM 1166 C CA . THR A 1 148 ? 5.619 14.629 -17.138 1.00 67.88 148 THR A CA 1
ATOM 1167 C C . THR A 1 148 ? 5.080 14.273 -18.512 1.00 67.88 148 THR A C 1
ATOM 1169 O O . THR A 1 148 ? 5.875 14.168 -19.437 1.00 67.88 148 THR A O 1
ATOM 1172 N N . ALA A 1 149 ? 3.760 14.207 -18.686 1.00 62.00 149 ALA A N 1
ATOM 1173 C CA . ALA A 1 149 ? 3.159 13.950 -20.000 1.00 62.00 149 ALA A CA 1
ATOM 1174 C C . ALA A 1 149 ? 3.518 15.024 -21.057 1.00 62.00 149 ALA A C 1
ATOM 1176 O O . ALA A 1 149 ? 3.507 14.750 -22.253 1.00 62.00 149 ALA A O 1
ATOM 1177 N N . GLY A 1 150 ? 3.857 16.248 -20.628 1.00 55.50 150 GLY A N 1
ATOM 1178 C CA . GLY A 1 150 ? 4.217 17.367 -21.505 1.00 55.50 150 GLY A CA 1
ATOM 1179 C C . GLY A 1 150 ? 5.687 17.447 -21.935 1.00 55.50 150 GLY A C 1
ATOM 1180 O O . GLY A 1 150 ? 6.062 18.425 -22.576 1.00 55.50 150 GLY A O 1
ATOM 1181 N N . ASP A 1 151 ? 6.545 16.475 -21.605 1.00 60.81 151 ASP A N 1
ATOM 1182 C CA . ASP A 1 151 ? 7.967 16.505 -21.998 1.00 60.81 151 ASP A CA 1
ATOM 1183 C C . ASP A 1 151 ? 8.222 16.077 -23.461 1.00 60.81 151 ASP A C 1
ATOM 1185 O O . ASP A 1 151 ? 9.373 15.937 -23.884 1.00 60.81 151 ASP A O 1
ATOM 1189 N N . GLY A 1 152 ? 7.148 15.890 -24.239 1.00 54.16 152 GLY A N 1
ATOM 1190 C CA . GLY A 1 152 ? 7.189 15.440 -25.630 1.00 54.16 152 GLY A CA 1
ATOM 1191 C C . GLY A 1 152 ? 7.568 13.968 -25.782 1.00 54.16 152 GLY A C 1
ATOM 1192 O O . GLY A 1 152 ? 7.744 13.504 -26.909 1.00 54.16 152 GLY A O 1
ATOM 1193 N N . ARG A 1 153 ? 7.709 13.229 -24.674 1.00 60.03 153 ARG A N 1
ATOM 1194 C CA . ARG A 1 153 ? 7.949 11.789 -24.676 1.00 60.03 153 ARG A CA 1
ATOM 1195 C C . ARG A 1 153 ? 6.637 11.066 -24.384 1.00 60.03 153 ARG A C 1
ATOM 1197 O O . ARG A 1 153 ? 5.834 11.541 -23.582 1.00 60.03 153 ARG A O 1
ATOM 1204 N N . PRO A 1 154 ? 6.406 9.909 -25.015 1.00 62.81 154 PRO A N 1
ATOM 1205 C CA . PRO A 1 154 ? 5.246 9.107 -24.684 1.00 62.81 154 PRO A CA 1
ATOM 1206 C C . PRO A 1 154 ? 5.316 8.654 -23.219 1.00 62.81 154 PRO A C 1
ATOM 1208 O O . PRO A 1 154 ? 6.358 8.163 -22.780 1.00 62.81 154 PRO A O 1
ATOM 1211 N N . ASP A 1 155 ? 4.224 8.823 -22.468 1.00 75.69 155 ASP A N 1
ATOM 1212 C CA . ASP A 1 155 ? 4.138 8.374 -21.076 1.00 75.69 155 ASP A CA 1
ATOM 1213 C C . ASP A 1 155 ? 4.188 6.833 -21.030 1.00 75.69 155 ASP A C 1
ATOM 1215 O O . ASP A 1 155 ? 3.249 6.179 -21.507 1.00 75.69 155 ASP A O 1
ATOM 1219 N N . PRO A 1 156 ? 5.256 6.225 -20.469 1.00 78.25 156 PRO A N 1
ATOM 1220 C CA . PRO A 1 156 ? 5.403 4.773 -20.439 1.00 78.25 156 PRO A CA 1
ATOM 1221 C C . PRO A 1 156 ? 4.260 4.077 -19.705 1.00 78.25 156 PRO A C 1
ATOM 1223 O O . PRO A 1 156 ? 3.884 2.969 -20.085 1.00 78.25 156 PRO A O 1
ATOM 1226 N N . TRP A 1 157 ? 3.663 4.726 -18.702 1.00 84.62 157 TRP A N 1
ATOM 1227 C CA . TRP A 1 157 ? 2.502 4.178 -18.011 1.00 84.62 157 TRP A CA 1
ATOM 1228 C C . TRP A 1 157 ? 1.318 4.033 -18.965 1.00 84.62 157 TRP A C 1
ATOM 1230 O O . TRP A 1 157 ? 0.741 2.960 -19.106 1.00 84.62 157 TRP A O 1
ATOM 1240 N N . MET A 1 158 ? 0.988 5.104 -19.682 1.00 82.19 158 MET A N 1
ATOM 1241 C CA . MET A 1 158 ? -0.169 5.138 -20.574 1.00 82.19 158 MET A CA 1
ATOM 1242 C C . MET A 1 158 ? 0.009 4.243 -21.801 1.00 82.19 158 MET A C 1
ATOM 1244 O O . MET A 1 158 ? -0.972 3.728 -22.330 1.00 82.19 158 MET A O 1
ATOM 1248 N N . HIS A 1 159 ? 1.239 4.086 -22.293 1.00 82.56 159 HIS A N 1
ATOM 1249 C CA . HIS A 1 159 ? 1.504 3.380 -23.551 1.00 82.56 159 HIS A CA 1
ATOM 1250 C C . HIS A 1 159 ? 1.968 1.939 -23.360 1.00 82.56 159 HIS A C 1
ATOM 1252 O O . HIS A 1 159 ? 1.535 1.051 -24.091 1.00 82.56 159 HIS A O 1
ATOM 1258 N N . LEU A 1 160 ? 2.836 1.692 -22.379 1.00 89.06 160 LEU A N 1
ATOM 1259 C CA . LEU A 1 160 ? 3.382 0.363 -22.104 1.00 89.06 160 LEU A CA 1
ATOM 1260 C C . LEU A 1 160 ? 2.655 -0.329 -20.945 1.00 89.06 160 LEU A C 1
ATOM 1262 O O . LEU A 1 160 ? 2.762 -1.550 -20.811 1.00 89.06 160 LEU A O 1
ATOM 1266 N N . GLY A 1 161 ? 1.934 0.433 -20.111 1.00 90.00 161 GLY A N 1
ATOM 1267 C CA . GLY A 1 161 ? 1.270 -0.060 -18.904 1.00 90.00 161 GLY A CA 1
ATOM 1268 C C . GLY A 1 161 ? 2.221 -0.582 -17.842 1.00 90.00 161 GLY A C 1
ATOM 1269 O O . GLY A 1 161 ? 1.788 -1.329 -16.974 1.00 90.00 161 GLY A O 1
ATOM 1270 N N . VAL A 1 162 ? 3.508 -0.248 -17.926 1.00 90.88 162 VAL A N 1
ATOM 1271 C CA . VAL A 1 162 ? 4.508 -0.753 -16.987 1.00 90.88 162 VAL A CA 1
ATOM 1272 C C . VAL A 1 162 ? 4.454 0.066 -15.709 1.00 90.88 162 VAL A C 1
ATOM 1274 O O . VAL A 1 162 ? 4.590 1.288 -15.740 1.00 90.88 162 VAL A O 1
ATOM 1277 N N . GLY A 1 163 ? 4.287 -0.629 -14.591 1.00 90.94 163 GLY A N 1
ATOM 1278 C CA . GLY A 1 163 ? 4.412 -0.081 -13.252 1.00 90.94 163 GLY A CA 1
ATOM 1279 C C . GLY A 1 163 ? 5.469 -0.808 -12.433 1.00 90.94 163 GLY A C 1
ATOM 1280 O O . GLY A 1 163 ? 5.897 -1.905 -12.790 1.00 90.94 163 GLY A O 1
ATOM 1281 N N . PHE A 1 164 ? 5.865 -0.209 -11.314 1.00 89.56 164 PHE A N 1
ATOM 1282 C CA . PHE A 1 164 ? 6.893 -0.732 -10.425 1.00 89.56 164 PHE A CA 1
ATOM 1283 C C . PHE A 1 164 ? 6.420 -0.774 -8.972 1.00 89.56 164 PHE A C 1
ATOM 1285 O O . PHE A 1 164 ? 5.751 0.143 -8.498 1.00 89.56 164 PHE A O 1
ATOM 1292 N N . ARG A 1 165 ? 6.784 -1.832 -8.245 1.00 88.00 165 ARG A N 1
ATOM 1293 C CA . ARG A 1 165 ? 6.476 -1.985 -6.816 1.00 88.00 165 ARG A CA 1
ATOM 1294 C C . ARG A 1 165 ? 7.593 -2.736 -6.114 1.00 88.00 165 ARG A C 1
ATOM 1296 O O . ARG A 1 165 ? 8.050 -3.763 -6.606 1.00 88.00 165 ARG A O 1
ATOM 1303 N N . VAL A 1 166 ? 7.992 -2.269 -4.936 1.00 83.06 166 VAL A N 1
ATOM 1304 C CA . VAL A 1 166 ? 8.879 -3.043 -4.063 1.00 83.06 166 VAL A CA 1
ATOM 1305 C C . VAL A 1 166 ? 8.031 -3.932 -3.160 1.00 83.06 166 VAL A C 1
ATOM 1307 O O . VAL A 1 166 ? 7.210 -3.441 -2.391 1.00 83.06 166 VAL A O 1
ATOM 1310 N N . ASP A 1 167 ? 8.206 -5.249 -3.262 1.00 81.50 167 ASP A N 1
ATOM 1311 C CA . ASP A 1 167 ? 7.458 -6.219 -2.459 1.00 81.50 167 ASP A CA 1
ATOM 1312 C C . ASP A 1 167 ? 8.306 -7.463 -2.182 1.00 81.50 167 ASP A C 1
ATOM 1314 O O . ASP A 1 167 ? 8.756 -8.166 -3.091 1.00 81.50 167 ASP A O 1
ATOM 1318 N N . GLY A 1 168 ? 8.504 -7.736 -0.893 1.00 76.19 168 GLY A N 1
ATOM 1319 C CA . GLY A 1 168 ? 9.318 -8.840 -0.410 1.00 76.19 168 GLY A CA 1
ATOM 1320 C C . GLY A 1 168 ? 10.796 -8.487 -0.222 1.00 76.19 168 GLY A C 1
ATOM 1321 O O . GLY A 1 168 ? 11.402 -7.726 -0.971 1.00 76.19 168 GLY A O 1
ATOM 1322 N N . THR A 1 169 ? 11.381 -9.090 0.808 1.00 76.31 169 THR A N 1
ATOM 1323 C CA . THR A 1 169 ? 12.817 -9.023 1.137 1.00 76.31 169 THR A CA 1
ATOM 1324 C C . THR A 1 169 ? 13.457 -10.412 1.203 1.00 76.31 169 THR A C 1
ATOM 1326 O O . THR A 1 169 ? 14.641 -10.557 1.494 1.00 76.31 169 THR A O 1
ATOM 1329 N N . LYS A 1 170 ? 12.662 -11.457 0.938 1.00 74.69 170 LYS A N 1
ATOM 1330 C CA . LYS A 1 170 ? 13.047 -12.865 1.030 1.00 74.69 170 LYS A CA 1
ATOM 1331 C C . LYS A 1 170 ? 12.587 -13.629 -0.203 1.00 74.69 170 LYS A C 1
ATOM 1333 O O . LYS A 1 170 ? 11.638 -13.222 -0.878 1.00 74.69 170 LYS A O 1
ATOM 1338 N N . GLU A 1 171 ? 13.245 -14.745 -0.474 1.00 78.00 171 GLU A N 1
ATOM 1339 C CA . GLU A 1 171 ? 12.946 -15.599 -1.622 1.00 78.00 171 GLU A CA 1
ATOM 1340 C C . GLU A 1 171 ? 11.531 -16.186 -1.555 1.00 78.00 171 GLU A C 1
ATOM 1342 O O . GLU A 1 171 ? 10.824 -16.204 -2.561 1.00 78.00 171 GLU A O 1
ATOM 1347 N N . GLU A 1 172 ? 11.050 -16.548 -0.363 1.00 81.12 172 GLU A N 1
ATOM 1348 C CA . GLU A 1 172 ? 9.699 -17.081 -0.173 1.00 81.12 172 GLU A CA 1
ATOM 1349 C C . GLU A 1 172 ? 8.622 -16.056 -0.546 1.00 81.12 172 GLU A C 1
ATOM 1351 O O . GLU A 1 172 ? 7.586 -16.413 -1.112 1.00 81.12 172 GLU A O 1
ATOM 1356 N N . SER A 1 173 ? 8.874 -14.767 -0.285 1.00 80.06 173 SER A N 1
ATOM 1357 C CA . SER A 1 173 ? 7.975 -13.693 -0.710 1.00 80.06 173 SER A CA 1
ATOM 1358 C C . SER A 1 173 ? 7.892 -13.613 -2.229 1.00 80.06 173 SER A C 1
ATOM 1360 O O . SER A 1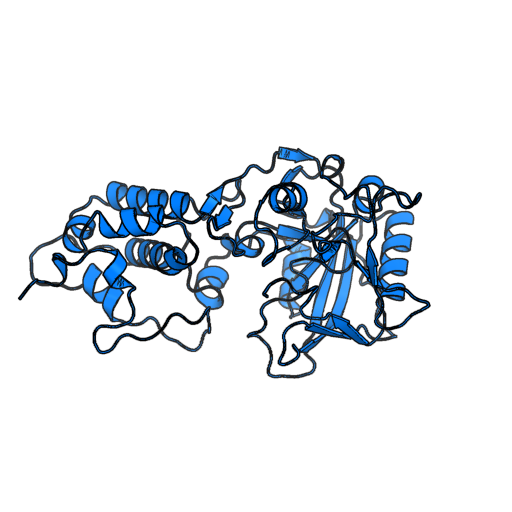 173 ? 6.794 -13.450 -2.755 1.00 80.06 173 SER A O 1
ATOM 1362 N N . ALA A 1 174 ? 9.016 -13.779 -2.933 1.00 84.81 174 ALA A N 1
ATOM 1363 C CA . ALA A 1 174 ? 9.016 -13.789 -4.390 1.00 84.81 174 ALA A CA 1
ATOM 1364 C C . ALA A 1 174 ? 8.289 -15.000 -4.964 1.00 84.81 174 ALA A C 1
ATOM 1366 O O . ALA A 1 174 ? 7.479 -14.842 -5.871 1.00 84.81 174 ALA A O 1
ATOM 1367 N N . LEU A 1 175 ? 8.523 -16.194 -4.414 1.00 88.94 175 LEU A N 1
ATOM 1368 C CA . LEU A 1 175 ? 7.817 -17.407 -4.830 1.00 88.94 175 LEU A CA 1
ATOM 1369 C C . LEU A 1 175 ? 6.300 -17.266 -4.648 1.00 88.94 175 LEU A C 1
ATOM 1371 O O . LEU A 1 175 ? 5.537 -17.629 -5.541 1.00 88.94 175 LEU A O 1
ATOM 1375 N N . ARG A 1 176 ? 5.861 -16.680 -3.527 1.00 89.62 176 ARG A N 1
ATOM 1376 C CA . ARG A 1 176 ? 4.446 -16.372 -3.280 1.00 89.62 176 ARG A CA 1
ATOM 1377 C C . ARG A 1 176 ? 3.892 -15.392 -4.310 1.00 89.62 176 ARG A C 1
ATOM 1379 O O . ARG A 1 176 ? 2.830 -15.657 -4.856 1.00 89.62 176 ARG A O 1
ATOM 1386 N N . ILE A 1 177 ? 4.602 -14.300 -4.607 1.00 91.12 177 ILE A N 1
ATOM 1387 C CA . ILE A 1 177 ? 4.147 -13.305 -5.594 1.00 91.12 177 ILE A CA 1
ATOM 1388 C C . ILE A 1 177 ? 4.034 -13.933 -6.983 1.00 91.12 177 ILE A C 1
ATOM 1390 O O . ILE A 1 177 ? 3.026 -13.742 -7.648 1.00 91.12 177 ILE A O 1
ATOM 1394 N N . LYS A 1 178 ? 5.006 -14.745 -7.405 1.00 92.19 178 LYS A N 1
ATOM 1395 C CA . LYS A 1 178 ? 4.934 -15.448 -8.694 1.00 92.19 178 LYS A CA 1
ATOM 1396 C C . LYS A 1 178 ? 3.747 -16.400 -8.797 1.00 92.19 178 LYS A C 1
ATOM 1398 O O . LYS A 1 178 ? 3.206 -16.574 -9.881 1.00 92.19 178 LYS A O 1
ATOM 1403 N N . ARG A 1 179 ? 3.375 -17.050 -7.692 1.00 92.31 179 ARG A N 1
ATOM 1404 C CA . ARG A 1 179 ? 2.279 -18.024 -7.662 1.00 92.31 179 ARG A CA 1
ATOM 1405 C C . ARG A 1 179 ? 0.908 -17.353 -7.587 1.00 92.31 179 ARG A C 1
ATOM 1407 O O . ARG A 1 179 ? 0.017 -17.723 -8.342 1.00 92.31 179 ARG A O 1
ATOM 1414 N N . ASP A 1 180 ? 0.754 -16.390 -6.682 1.00 91.75 180 ASP A N 1
ATOM 1415 C CA . ASP A 1 180 ? -0.552 -15.847 -6.282 1.00 91.75 180 ASP A CA 1
ATOM 1416 C C . ASP A 1 180 ? -0.785 -14.412 -6.783 1.00 91.75 180 ASP A C 1
ATOM 1418 O O . ASP A 1 180 ? -1.901 -13.900 -6.726 1.00 91.75 180 ASP A O 1
ATOM 1422 N N . GLY A 1 181 ? 0.261 -13.756 -7.284 1.00 92.12 181 GLY A N 1
ATOM 1423 C CA . GLY A 1 181 ? 0.255 -12.345 -7.633 1.00 92.12 181 GLY A CA 1
ATOM 1424 C C . GLY A 1 181 ? 0.502 -11.456 -6.416 1.00 92.12 181 GLY A C 1
ATOM 1425 O O . GLY A 1 181 ? 0.915 -11.893 -5.335 1.00 92.12 181 GLY A O 1
ATOM 1426 N N . MET A 1 182 ? 0.257 -10.163 -6.598 1.00 91.31 182 MET A N 1
ATOM 1427 C CA . MET A 1 182 ? 0.294 -9.179 -5.522 1.00 91.31 182 MET A CA 1
ATOM 1428 C C . MET A 1 182 ? -1.121 -8.931 -5.018 1.00 91.31 182 MET A C 1
ATOM 1430 O O . MET A 1 182 ? -2.029 -8.642 -5.799 1.00 91.31 182 MET A O 1
ATOM 1434 N N . THR A 1 183 ? -1.296 -8.988 -3.705 1.00 89.31 183 THR A N 1
ATOM 1435 C CA . THR A 1 183 ? -2.572 -8.750 -3.029 1.00 89.31 183 THR A CA 1
ATOM 1436 C C . THR A 1 183 ? -2.396 -7.718 -1.925 1.00 89.31 183 THR A C 1
ATOM 1438 O O . THR A 1 183 ? -1.284 -7.469 -1.456 1.00 89.31 183 THR A O 1
ATOM 1441 N N . GLN A 1 184 ? -3.512 -7.149 -1.485 1.00 85.56 184 GLN A N 1
ATOM 1442 C CA . GLN A 1 184 ? -3.576 -6.262 -0.324 1.00 85.56 184 GLN A CA 1
ATOM 1443 C C . GLN A 1 184 ? -3.034 -6.988 0.915 1.00 85.56 184 GLN A C 1
ATOM 1445 O O . GLN A 1 184 ? -3.362 -8.158 1.145 1.00 85.56 184 GLN A O 1
ATOM 1450 N N . GLN A 1 185 ? -2.206 -6.316 1.716 1.00 79.56 185 GLN A N 1
ATOM 1451 C CA . GLN A 1 185 ? -1.653 -6.910 2.937 1.00 79.56 185 GLN A CA 1
ATOM 1452 C C . GLN A 1 185 ? -2.721 -7.080 4.031 1.00 79.56 185 GLN A C 1
ATOM 1454 O O . GLN A 1 185 ? -2.593 -7.978 4.859 1.00 79.56 185 GLN A O 1
ATOM 1459 N N . SER A 1 186 ? -3.800 -6.290 3.984 1.00 81.44 186 SER A N 1
ATOM 1460 C CA . SER A 1 186 ? -4.970 -6.332 4.870 1.00 81.44 186 SER A CA 1
ATOM 1461 C C . SER A 1 186 ? -5.662 -7.693 4.878 1.00 81.44 186 SER A C 1
ATOM 1463 O O . SER A 1 186 ? -6.233 -8.088 5.892 1.00 81.44 186 SER A O 1
ATOM 1465 N N . LEU A 1 187 ? -5.564 -8.433 3.769 1.00 83.62 187 LEU A N 1
ATOM 1466 C CA . LEU A 1 187 ? -6.115 -9.781 3.624 1.00 83.62 187 LEU A CA 1
ATOM 1467 C C . LEU A 1 187 ? -5.234 -10.852 4.277 1.00 83.62 187 LEU A C 1
ATOM 1469 O O . LEU A 1 187 ? -5.675 -11.979 4.491 1.00 83.62 187 LEU A O 1
ATOM 1473 N N . ASN A 1 188 ? -3.987 -10.523 4.616 1.00 81.50 188 ASN A N 1
ATOM 1474 C CA . ASN A 1 188 ? -3.095 -11.418 5.336 1.00 81.50 188 ASN A CA 1
ATOM 1475 C C . ASN A 1 188 ? -3.201 -11.154 6.843 1.00 81.50 188 ASN A C 1
ATOM 1477 O O . ASN A 1 188 ? -2.445 -10.363 7.405 1.00 81.50 188 ASN A O 1
ATOM 1481 N N . VAL A 1 189 ? -4.109 -11.873 7.510 1.00 81.06 189 VAL A N 1
ATOM 1482 C CA . VAL A 1 189 ? -4.355 -11.765 8.961 1.00 81.06 189 VAL A CA 1
ATOM 1483 C C . VAL A 1 189 ? -3.067 -11.901 9.777 1.00 81.06 189 VAL A C 1
ATOM 1485 O O . VAL A 1 189 ? -2.851 -11.148 10.725 1.00 81.06 189 VAL A O 1
ATOM 1488 N N . ASN A 1 190 ? -2.177 -12.823 9.399 1.00 78.19 190 ASN A N 1
ATOM 1489 C CA . ASN A 1 190 ? -0.913 -13.024 10.107 1.00 78.19 190 ASN A CA 1
ATOM 1490 C C . ASN A 1 190 ? 0.023 -11.825 9.956 1.00 78.19 190 ASN A C 1
ATOM 1492 O O . ASN A 1 190 ? 0.649 -11.432 10.935 1.00 78.19 190 ASN A O 1
ATOM 1496 N N . PHE A 1 191 ? 0.116 -11.232 8.767 1.00 75.44 191 PHE A N 1
ATOM 1497 C CA . PHE A 1 191 ? 0.878 -10.003 8.561 1.00 75.44 191 PHE A CA 1
ATOM 1498 C C . PHE A 1 191 ? 0.243 -8.834 9.320 1.00 75.44 191 PHE A C 1
ATOM 1500 O O . PHE A 1 191 ? 0.926 -8.148 10.071 1.00 75.44 191 PHE A O 1
ATOM 1507 N N . MET A 1 192 ? -1.070 -8.636 9.216 1.00 74.50 192 MET A N 1
ATOM 1508 C CA . MET A 1 192 ? -1.733 -7.535 9.916 1.00 74.50 192 MET A CA 1
ATOM 1509 C C . MET A 1 192 ? -1.579 -7.656 11.429 1.00 74.50 192 MET A C 1
ATOM 1511 O O . MET A 1 192 ? -1.252 -6.680 12.091 1.00 74.50 192 MET A O 1
ATOM 1515 N N . ARG A 1 193 ? -1.678 -8.859 11.995 1.00 72.75 193 ARG A N 1
ATOM 1516 C CA . ARG A 1 193 ? -1.495 -9.068 13.433 1.00 72.75 193 ARG A CA 1
ATOM 1517 C C . ARG A 1 193 ? -0.026 -8.992 13.858 1.00 72.75 193 ARG A C 1
ATOM 1519 O O . ARG A 1 193 ? 0.306 -8.250 14.776 1.00 72.75 193 ARG A O 1
ATOM 1526 N N . ASN A 1 194 ? 0.852 -9.746 13.198 1.00 65.88 194 ASN A N 1
ATOM 1527 C CA . ASN A 1 194 ? 2.253 -9.924 13.602 1.00 65.88 194 ASN A CA 1
ATOM 1528 C C . ASN A 1 194 ? 3.207 -8.911 12.971 1.00 65.88 194 ASN A C 1
ATOM 1530 O O . ASN A 1 194 ? 4.405 -9.009 13.212 1.00 65.88 194 ASN A O 1
ATOM 1534 N N . THR A 1 195 ? 2.726 -8.034 12.092 1.00 65.38 195 THR A N 1
ATOM 1535 C CA . THR A 1 195 ? 3.495 -6.965 11.430 1.00 65.38 195 THR A CA 1
ATOM 1536 C C . THR A 1 195 ? 2.805 -5.601 11.506 1.00 65.38 195 THR A C 1
ATOM 1538 O O . THR A 1 195 ? 3.467 -4.593 11.324 1.00 65.38 195 THR A O 1
ATOM 1541 N N . ARG A 1 196 ? 1.497 -5.520 11.791 1.00 65.88 196 ARG A N 1
ATOM 1542 C CA . ARG A 1 196 ? 0.787 -4.235 11.981 1.00 65.88 196 ARG A CA 1
ATOM 1543 C C . ARG A 1 196 ? 0.040 -4.116 13.302 1.00 65.88 196 ARG A C 1
ATOM 1545 O O . ARG A 1 196 ? -0.358 -3.019 13.677 1.00 65.88 196 ARG A O 1
ATOM 1552 N N . GLY A 1 197 ? -0.091 -5.202 14.073 1.00 68.81 197 GLY A N 1
ATOM 1553 C CA . GLY A 1 197 ? -0.824 -5.201 15.342 1.00 68.81 197 GLY A CA 1
ATOM 1554 C C . GLY A 1 197 ? -2.299 -4.863 15.151 1.00 68.81 197 GLY A C 1
ATOM 1555 O O . GLY A 1 197 ? -2.962 -4.486 16.112 1.00 68.81 197 GLY A O 1
ATOM 1556 N N . LEU A 1 198 ? -2.789 -4.979 13.915 1.00 75.94 198 LEU A N 1
ATOM 1557 C CA . LEU A 1 198 ? -4.148 -4.678 13.515 1.00 75.94 198 LEU A CA 1
ATOM 1558 C C . LEU A 1 198 ? -4.902 -5.983 13.278 1.00 75.94 198 LEU A C 1
ATOM 1560 O O . LEU A 1 198 ? -4.392 -6.935 12.684 1.00 75.94 198 LEU A O 1
ATOM 1564 N N . VAL A 1 199 ? -6.149 -6.004 13.719 1.00 83.19 199 VAL A N 1
ATOM 1565 C CA . VAL A 1 199 ? -7.115 -7.069 13.471 1.00 83.19 199 VAL A CA 1
ATOM 1566 C C . VAL A 1 199 ? -8.288 -6.444 12.736 1.00 83.19 199 VAL A C 1
ATOM 1568 O O . VAL A 1 199 ? -9.103 -5.736 13.322 1.00 83.19 199 VAL A O 1
ATOM 1571 N N . LEU A 1 200 ? -8.308 -6.662 11.420 1.00 85.50 200 LEU A N 1
ATOM 1572 C CA . LEU A 1 200 ? -9.285 -6.072 10.501 1.00 85.50 200 LEU A CA 1
ATOM 1573 C C . LEU A 1 200 ? -10.367 -7.067 10.067 1.00 85.50 200 LEU A C 1
ATOM 1575 O O . LEU A 1 200 ? -11.400 -6.648 9.546 1.00 85.50 200 LEU A O 1
ATOM 1579 N N . GLU A 1 201 ? -10.131 -8.366 10.257 1.00 86.75 201 GLU A N 1
ATOM 1580 C CA . GLU A 1 201 ? -11.059 -9.441 9.896 1.00 86.75 201 GLU A CA 1
ATOM 1581 C C . GLU A 1 201 ? -12.459 -9.176 10.464 1.00 86.75 201 GLU A C 1
ATOM 1583 O O . GLU A 1 201 ? -12.591 -8.684 11.581 1.00 86.75 201 GLU A O 1
ATOM 1588 N N . GLY A 1 202 ? -13.497 -9.426 9.662 1.00 88.38 202 GLY A N 1
ATOM 1589 C CA . GLY A 1 202 ? -14.895 -9.171 10.029 1.00 88.38 202 GLY A CA 1
ATOM 1590 C C . GLY A 1 202 ? -15.326 -7.696 10.011 1.00 88.38 202 GLY A C 1
ATOM 1591 O O . GLY A 1 202 ? -16.523 -7.417 10.042 1.00 88.38 202 GLY A O 1
ATOM 1592 N N . THR A 1 203 ? -14.393 -6.744 9.906 1.00 91.38 203 THR A N 1
ATOM 1593 C CA . THR A 1 203 ? -14.700 -5.305 9.856 1.00 91.38 203 THR A CA 1
ATOM 1594 C C . THR A 1 203 ? -14.746 -4.771 8.426 1.00 91.38 203 THR A C 1
ATOM 1596 O O . THR A 1 203 ? -14.159 -5.329 7.497 1.00 91.38 203 THR A O 1
ATOM 1599 N N . VAL A 1 204 ? -15.379 -3.611 8.242 1.00 91.19 204 VAL A N 1
ATOM 1600 C CA . VAL A 1 204 ? -15.434 -2.921 6.943 1.00 91.19 204 VAL A CA 1
ATOM 1601 C C . VAL A 1 204 ? -14.059 -2.468 6.425 1.00 91.19 204 VAL A C 1
ATOM 1603 O O . VAL A 1 204 ? -13.944 -2.129 5.243 1.00 91.19 204 VAL A O 1
ATOM 1606 N N . ALA A 1 205 ? -13.025 -2.458 7.275 1.00 85.88 205 ALA A N 1
ATOM 1607 C CA . ALA A 1 205 ? -11.647 -2.141 6.900 1.00 85.88 205 ALA A CA 1
ATOM 1608 C C . ALA A 1 205 ? -10.958 -3.277 6.121 1.00 85.88 205 ALA A C 1
ATOM 1610 O O . ALA A 1 205 ? -10.030 -3.009 5.363 1.00 85.88 205 ALA A O 1
ATOM 1611 N N . ALA A 1 206 ? -11.430 -4.522 6.251 1.00 87.50 206 ALA A N 1
ATOM 1612 C CA . ALA A 1 206 ? -10.937 -5.667 5.480 1.00 87.50 206 ALA A CA 1
ATOM 1613 C C . ALA A 1 206 ? -11.664 -5.861 4.135 1.00 87.50 206 ALA A C 1
ATOM 1615 O O . ALA A 1 206 ? -11.465 -6.880 3.479 1.00 87.50 206 ALA A O 1
ATOM 1616 N N . ASN A 1 207 ? -12.522 -4.919 3.718 1.00 88.75 207 ASN A N 1
ATOM 1617 C CA . ASN A 1 207 ? -13.246 -5.018 2.452 1.00 88.75 207 ASN A CA 1
ATOM 1618 C C . ASN A 1 207 ? -12.271 -4.947 1.253 1.00 88.75 207 ASN A C 1
ATOM 1620 O O . ASN A 1 207 ? -11.731 -3.871 0.994 1.00 88.75 207 ASN A O 1
ATOM 1624 N N . PRO A 1 208 ? -12.093 -6.032 0.475 1.00 87.62 208 PRO A N 1
ATOM 1625 C CA . PRO A 1 208 ? -11.122 -6.070 -0.618 1.00 87.62 208 PRO A CA 1
ATOM 1626 C C . PRO A 1 208 ? -11.531 -5.238 -1.841 1.00 87.62 208 PRO A C 1
ATOM 1628 O O . PRO A 1 208 ? -10.705 -5.011 -2.724 1.00 87.62 208 PRO A O 1
ATOM 1631 N N . ASP A 1 209 ? -12.790 -4.816 -1.947 1.00 88.69 209 ASP A N 1
ATOM 1632 C CA . ASP A 1 209 ? -13.306 -4.093 -3.116 1.00 88.69 209 ASP A CA 1
ATOM 1633 C C . ASP A 1 209 ? -13.114 -2.580 -3.021 1.00 88.69 209 ASP A C 1
ATOM 1635 O O . ASP A 1 209 ? -13.387 -1.854 -3.980 1.00 88.69 209 ASP A O 1
ATOM 1639 N N . ARG A 1 210 ? -12.667 -2.090 -1.863 1.00 87.50 210 ARG A N 1
ATOM 1640 C CA . ARG A 1 210 ? -12.515 -0.665 -1.599 1.00 87.50 210 ARG A CA 1
ATOM 1641 C C . ARG A 1 210 ? -11.181 -0.409 -0.915 1.00 87.50 210 ARG A C 1
ATOM 1643 O O . ARG A 1 210 ? -11.029 -0.812 0.239 1.00 87.50 210 ARG A O 1
ATOM 1650 N N . PRO A 1 211 ? -10.245 0.303 -1.559 1.00 85.44 211 PRO A N 1
ATOM 1651 C CA . PRO A 1 211 ? -9.076 0.766 -0.844 1.00 85.44 211 PRO A CA 1
ATOM 1652 C C . PRO A 1 211 ? -9.526 1.763 0.234 1.00 85.44 211 PRO A C 1
ATOM 1654 O O . PRO A 1 211 ? -10.445 2.565 0.026 1.00 85.44 211 PRO A O 1
ATOM 1657 N N . ARG A 1 212 ? -8.910 1.677 1.412 1.00 83.88 212 ARG A N 1
ATOM 1658 C CA . ARG A 1 212 ? -9.183 2.531 2.573 1.00 83.88 212 ARG A CA 1
ATOM 1659 C C . ARG A 1 212 ? -8.022 3.495 2.761 1.00 83.88 212 ARG A C 1
ATOM 1661 O O . ARG A 1 212 ? -6.884 3.156 2.473 1.00 83.88 212 ARG A O 1
ATOM 1668 N N . PHE A 1 213 ? -8.312 4.702 3.234 1.00 77.62 213 PHE A N 1
ATOM 1669 C CA . PHE A 1 213 ? -7.330 5.781 3.345 1.00 77.62 213 PHE A CA 1
ATOM 1670 C C . PHE A 1 213 ? -7.558 6.538 4.638 1.00 77.62 213 PHE A C 1
ATOM 1672 O O . PHE A 1 213 ? -8.671 7.017 4.843 1.00 77.62 213 PHE A O 1
ATOM 1679 N N . TRP A 1 214 ? -6.545 6.691 5.496 1.00 74.25 214 TRP A N 1
ATOM 1680 C CA . TRP A 1 214 ? -6.733 7.477 6.716 1.00 74.25 214 TRP A CA 1
ATOM 1681 C C . TRP A 1 214 ? -7.138 8.909 6.396 1.00 74.25 214 TRP A C 1
ATOM 1683 O O . TRP A 1 214 ? -6.511 9.604 5.597 1.00 74.25 214 TRP A O 1
ATOM 1693 N N . THR A 1 215 ? -8.171 9.360 7.092 1.00 73.25 215 THR A N 1
ATOM 1694 C CA . THR A 1 215 ? -8.730 10.701 6.941 1.00 73.25 215 THR A CA 1
ATOM 1695 C C . THR A 1 215 ? -7.754 11.780 7.440 1.00 73.25 215 THR A C 1
ATOM 1697 O O . THR A 1 215 ? -7.794 12.909 6.963 1.00 73.25 215 THR A O 1
ATOM 1700 N N . GLY A 1 216 ? -6.855 11.449 8.380 1.00 59.22 216 GLY A N 1
ATOM 1701 C CA . GLY A 1 216 ? -5.882 12.364 8.994 1.00 59.22 216 GLY A CA 1
ATOM 1702 C C . GLY A 1 216 ? -4.501 12.421 8.329 1.00 59.22 216 GLY A C 1
ATOM 1703 O O . GLY A 1 216 ? -3.543 12.833 8.981 1.00 59.22 216 GLY A O 1
ATOM 1704 N N . ASN A 1 217 ? -4.398 12.087 7.035 1.00 51.88 217 ASN A N 1
ATOM 1705 C CA . ASN A 1 217 ? -3.214 12.354 6.196 1.00 51.88 217 ASN A CA 1
ATOM 1706 C C . ASN A 1 217 ? -1.993 11.427 6.416 1.00 51.88 217 ASN A C 1
ATOM 1708 O O . ASN A 1 217 ? -0.849 11.856 6.273 1.00 51.88 217 ASN A O 1
ATOM 1712 N N . GLN A 1 218 ? -2.226 10.156 6.752 1.00 53.00 218 GLN A N 1
ATOM 1713 C CA . GLN A 1 218 ? -1.184 9.124 6.854 1.00 53.00 218 GLN A CA 1
ATOM 1714 C C . GLN A 1 218 ? -1.614 7.852 6.088 1.00 53.00 218 GLN A C 1
ATOM 1716 O O . GLN A 1 218 ? -2.773 7.708 5.711 1.00 53.00 218 GLN A O 1
ATOM 1721 N N . ASP A 1 219 ? -0.691 6.950 5.761 1.00 52.75 219 ASP A N 1
ATOM 1722 C CA . ASP A 1 219 ? -0.880 5.947 4.697 1.00 52.75 219 ASP A CA 1
ATOM 1723 C C . ASP A 1 219 ? -1.160 4.515 5.199 1.00 52.75 219 ASP A C 1
ATOM 1725 O O . ASP A 1 219 ? -0.242 3.883 5.714 1.00 52.75 219 ASP A O 1
ATOM 1729 N N . ILE A 1 220 ? -2.389 3.994 4.999 1.00 50.47 220 ILE A N 1
ATOM 1730 C CA . ILE A 1 220 ? -2.763 2.548 5.066 1.00 50.47 220 ILE A CA 1
ATOM 1731 C C . ILE A 1 220 ? -2.749 1.912 3.662 1.00 50.47 220 ILE A C 1
ATOM 1733 O O . ILE A 1 220 ? -3.196 0.789 3.442 1.00 50.47 220 ILE A O 1
ATOM 1737 N N . TRP A 1 221 ? -2.317 2.670 2.665 1.00 53.16 221 TRP A N 1
ATOM 1738 C CA . TRP A 1 221 ? -2.496 2.457 1.236 1.00 53.16 221 TRP A CA 1
ATOM 1739 C C . TRP A 1 221 ? -1.827 1.162 0.831 1.00 53.16 221 TRP A C 1
ATOM 1741 O O . TRP A 1 221 ? -2.408 0.373 0.097 1.00 53.16 221 TRP A O 1
ATOM 1751 N N . ASN A 1 222 ? -0.663 0.886 1.414 1.00 59.47 222 ASN A N 1
ATOM 1752 C CA . ASN A 1 222 ? 0.031 -0.380 1.221 1.00 59.47 222 ASN A CA 1
ATOM 1753 C C . ASN A 1 222 ? -0.672 -1.598 1.811 1.00 59.47 222 ASN A C 1
ATOM 1755 O O . ASN A 1 222 ? -0.382 -2.726 1.407 1.00 59.47 222 ASN A O 1
ATOM 1759 N N . GLU A 1 223 ? -1.544 -1.388 2.789 1.00 72.56 223 GLU A N 1
ATOM 1760 C CA . GLU A 1 223 ? -2.226 -2.473 3.471 1.00 72.56 223 GLU A CA 1
ATOM 1761 C C . GLU A 1 223 ? -3.520 -2.822 2.753 1.00 72.56 223 GLU A C 1
ATOM 1763 O O . GLU A 1 223 ? -3.759 -3.994 2.498 1.00 72.56 223 GLU A O 1
ATOM 1768 N N . THR A 1 224 ? -4.325 -1.835 2.358 1.00 80.25 224 THR A N 1
ATOM 1769 C CA . THR A 1 224 ? -5.655 -2.071 1.756 1.00 80.25 224 THR A CA 1
ATOM 1770 C C . THR A 1 224 ? -5.691 -1.957 0.231 1.00 80.25 224 THR A C 1
ATOM 1772 O O . THR A 1 224 ? -6.747 -2.082 -0.383 1.00 80.25 224 THR A O 1
ATOM 1775 N N . ALA A 1 225 ? -4.541 -1.745 -0.406 1.00 86.56 225 ALA A N 1
ATOM 1776 C CA . ALA A 1 225 ? -4.390 -1.771 -1.853 1.00 86.56 225 ALA A CA 1
ATOM 1777 C C . ALA A 1 225 ? -3.013 -2.318 -2.253 1.00 86.56 225 ALA A C 1
ATOM 1779 O O . ALA A 1 225 ? -2.080 -2.392 -1.454 1.00 86.56 225 ALA A O 1
ATOM 1780 N N . VAL A 1 226 ? -2.876 -2.674 -3.527 1.00 88.75 226 VAL A N 1
ATOM 1781 C CA . VAL A 1 226 ? -1.575 -2.845 -4.171 1.00 88.75 226 VAL A CA 1
ATOM 1782 C C . VAL A 1 226 ? -1.225 -1.536 -4.860 1.00 88.75 226 VAL A C 1
ATOM 1784 O O . VAL A 1 226 ? -1.731 -1.236 -5.940 1.00 88.75 226 VAL A O 1
ATOM 1787 N N . CYS A 1 227 ? -0.387 -0.737 -4.213 1.00 86.50 227 CYS A N 1
ATOM 1788 C CA . CYS A 1 227 ? 0.116 0.507 -4.774 1.00 86.50 227 CYS A CA 1
ATOM 1789 C C . CYS A 1 227 ? 1.292 0.234 -5.724 1.00 86.50 227 CYS A C 1
ATOM 1791 O O . CYS A 1 227 ? 2.200 -0.542 -5.406 1.00 86.50 227 CYS A O 1
ATOM 1793 N N . VAL A 1 228 ? 1.220 0.820 -6.916 1.00 88.56 228 VAL A N 1
ATOM 1794 C CA . VAL A 1 228 ? 2.171 0.651 -8.013 1.00 88.56 228 VAL A CA 1
ATOM 1795 C C . VAL A 1 228 ? 2.609 2.030 -8.488 1.00 88.56 228 VAL A C 1
ATOM 1797 O O . VAL A 1 228 ? 1.785 2.878 -8.829 1.00 88.56 228 VAL A O 1
ATOM 1800 N N . SER A 1 229 ? 3.915 2.252 -8.532 1.00 85.38 229 SER A N 1
ATOM 1801 C CA . SER A 1 229 ? 4.517 3.467 -9.064 1.00 85.38 229 SER A CA 1
ATOM 1802 C C . SER A 1 229 ? 4.583 3.433 -10.586 1.00 85.38 229 SER A C 1
ATOM 1804 O O . SER A 1 229 ? 4.859 2.397 -11.189 1.00 85.38 229 SER A O 1
ATOM 1806 N N . ARG A 1 230 ? 4.401 4.592 -11.218 1.00 82.25 230 ARG A N 1
ATOM 1807 C CA . ARG A 1 230 ? 4.580 4.761 -12.668 1.00 82.25 230 ARG A CA 1
ATOM 1808 C C . ARG A 1 230 ? 6.042 4.865 -13.113 1.00 82.25 230 ARG A C 1
ATOM 1810 O O . ARG A 1 230 ? 6.332 4.655 -14.282 1.00 82.25 230 ARG A O 1
ATOM 1817 N N . ASN A 1 231 ? 6.957 5.186 -12.198 1.00 78.62 231 ASN A N 1
ATOM 1818 C CA . ASN A 1 231 ? 8.403 5.143 -12.437 1.00 78.62 231 ASN A CA 1
ATOM 1819 C C . ASN A 1 231 ? 9.071 4.135 -11.498 1.00 78.62 231 ASN A C 1
ATOM 1821 O O . ASN A 1 231 ? 8.471 3.701 -10.514 1.00 78.62 231 ASN A O 1
ATOM 1825 N N . PHE A 1 232 ? 10.326 3.796 -11.802 1.00 77.50 232 PHE A N 1
ATOM 1826 C CA . PHE A 1 232 ? 11.105 2.729 -11.162 1.00 77.50 232 PHE A CA 1
ATOM 1827 C C . PHE A 1 232 ? 11.077 2.741 -9.622 1.00 77.50 232 PHE A C 1
ATOM 1829 O O . PHE A 1 232 ? 11.103 1.685 -8.997 1.00 77.50 232 PHE A O 1
ATOM 1836 N N . PHE A 1 233 ? 10.946 3.922 -9.008 1.00 72.25 233 PHE A N 1
ATOM 1837 C CA . PHE A 1 233 ? 10.642 4.078 -7.588 1.00 72.25 233 PHE A CA 1
ATOM 1838 C C . PHE A 1 233 ? 9.454 5.023 -7.383 1.00 72.25 233 PHE A C 1
ATOM 1840 O O . PHE A 1 233 ? 9.327 6.020 -8.091 1.00 72.25 233 PHE A O 1
ATOM 1847 N N . GLY A 1 234 ? 8.605 4.729 -6.396 1.00 65.25 234 GLY A N 1
ATOM 1848 C CA . GLY A 1 234 ? 7.510 5.599 -5.961 1.00 65.25 234 GLY A CA 1
ATOM 1849 C C . GLY A 1 234 ? 7.279 5.561 -4.455 1.00 65.25 234 GLY A C 1
ATOM 1850 O O . GLY A 1 234 ? 8.147 5.098 -3.712 1.00 65.25 234 GLY A O 1
ATOM 1851 N N . GLY A 1 235 ? 6.111 6.085 -4.050 1.00 55.12 235 GLY A N 1
ATOM 1852 C CA . GLY A 1 235 ? 5.459 6.013 -2.724 1.00 55.12 235 GLY A CA 1
ATOM 1853 C C . GLY A 1 235 ? 5.978 4.990 -1.729 1.00 55.12 235 GLY A C 1
ATOM 1854 O O . GLY A 1 235 ? 6.238 5.247 -0.557 1.00 55.12 235 GLY A O 1
ATOM 1855 N N . THR A 1 236 ? 6.024 3.772 -2.225 1.00 52.94 236 THR A N 1
ATOM 1856 C CA . THR A 1 236 ? 6.027 2.554 -1.436 1.00 52.94 236 THR A CA 1
ATOM 1857 C C . THR A 1 236 ? 7.315 1.780 -1.643 1.00 52.94 236 THR A C 1
ATOM 1859 O O . THR A 1 236 ? 7.475 0.677 -1.123 1.00 52.94 236 THR A O 1
ATOM 1862 N N . ALA A 1 237 ? 8.277 2.392 -2.344 1.00 50.84 237 ALA A N 1
ATOM 1863 C CA . ALA A 1 237 ? 9.524 1.773 -2.759 1.00 50.84 237 ALA A CA 1
ATOM 1864 C C . ALA A 1 237 ? 10.372 1.245 -1.601 1.00 50.84 237 ALA A C 1
ATOM 1866 O O . ALA A 1 237 ? 11.248 0.419 -1.829 1.00 50.84 237 ALA A O 1
ATOM 1867 N N . PHE A 1 238 ? 10.133 1.660 -0.359 1.00 52.50 238 PHE A N 1
ATOM 1868 C CA . PHE A 1 238 ? 10.907 1.154 0.759 1.00 52.50 238 PHE A CA 1
ATOM 1869 C C . PHE A 1 238 ? 10.041 1.011 2.012 1.00 52.50 238 PHE A C 1
ATOM 1871 O O . PHE A 1 238 ? 9.645 2.026 2.581 1.00 52.50 238 PHE A O 1
ATOM 1878 N N . PRO A 1 239 ? 9.776 -0.224 2.492 1.00 43.44 239 PRO A N 1
ATOM 1879 C CA . PRO A 1 239 ? 9.069 -0.409 3.752 1.00 43.44 239 PRO A CA 1
ATOM 1880 C C . PRO A 1 239 ? 9.855 0.272 4.880 1.00 43.44 239 PRO A C 1
ATOM 1882 O O . PRO A 1 239 ? 11.081 0.196 4.896 1.00 43.44 239 PRO A O 1
ATOM 1885 N N . GLU A 1 240 ? 9.116 1.001 5.715 1.00 48.59 240 GLU A N 1
ATOM 1886 C CA . GLU A 1 240 ? 9.422 1.640 7.005 1.00 48.59 240 GLU A CA 1
ATOM 1887 C C . GLU A 1 240 ? 10.871 2.054 7.336 1.00 48.59 240 GLU A C 1
ATOM 1889 O O . GLU A 1 240 ? 11.824 1.282 7.283 1.00 48.59 240 GLU A O 1
ATOM 1894 N N . ARG A 1 241 ? 11.049 3.279 7.852 1.00 46.38 241 ARG A N 1
ATOM 1895 C CA . ARG A 1 241 ? 12.344 3.725 8.409 1.00 46.38 241 ARG A CA 1
ATOM 1896 C C . ARG A 1 241 ? 12.832 2.844 9.576 1.00 46.38 241 ARG A C 1
ATOM 1898 O O . ARG A 1 241 ? 14.035 2.761 9.804 1.00 46.38 241 ARG A O 1
ATOM 1905 N N . SER A 1 242 ? 11.917 2.187 10.294 1.00 42.84 242 SER A N 1
ATOM 1906 C CA . SER A 1 242 ? 12.176 1.361 11.483 1.00 42.84 242 SER A CA 1
ATOM 1907 C C . SER A 1 242 ? 12.793 -0.010 11.186 1.00 42.84 242 SER A C 1
ATOM 1909 O O . SER A 1 242 ? 13.285 -0.654 12.110 1.00 42.84 242 SER A O 1
ATOM 1911 N N . THR A 1 243 ? 12.826 -0.472 9.930 1.00 43.03 243 THR A N 1
ATOM 1912 C CA . THR A 1 243 ? 13.333 -1.818 9.603 1.00 43.03 243 THR A CA 1
ATOM 1913 C C . THR A 1 243 ? 14.869 -1.922 9.552 1.00 43.03 243 THR A C 1
ATOM 1915 O O . THR A 1 243 ? 15.382 -2.978 9.194 1.00 43.03 243 THR A O 1
ATOM 1918 N N . TYR A 1 244 ? 15.641 -0.880 9.911 1.00 47.66 244 TYR A N 1
ATOM 1919 C CA . TYR A 1 244 ? 17.060 -0.801 9.520 1.00 47.66 244 TYR A CA 1
ATOM 1920 C C . TYR A 1 244 ? 18.052 -0.563 10.655 1.00 47.66 244 TYR A C 1
ATOM 1922 O O . TYR A 1 244 ? 18.323 0.568 11.043 1.00 47.66 244 TYR A O 1
ATOM 1930 N N . HIS A 1 245 ? 18.712 -1.649 11.067 1.00 42.78 245 HIS A N 1
ATOM 1931 C CA . HIS A 1 245 ? 20.027 -1.608 11.724 1.00 42.78 245 HIS A CA 1
ATOM 1932 C C . HIS A 1 245 ? 21.023 -2.652 11.187 1.00 42.78 245 HIS A C 1
ATOM 1934 O O . HIS A 1 245 ? 22.088 -2.836 11.773 1.00 42.78 245 HIS A O 1
ATOM 1940 N N . ARG A 1 246 ? 20.728 -3.341 10.074 1.00 48.56 246 ARG A N 1
ATOM 1941 C CA . ARG A 1 246 ? 21.666 -4.294 9.459 1.00 48.56 246 ARG A CA 1
ATOM 1942 C C . ARG A 1 246 ? 21.868 -3.954 7.985 1.00 48.56 246 ARG A C 1
ATOM 1944 O O . ARG A 1 246 ? 20.941 -4.022 7.187 1.00 48.56 246 ARG A O 1
ATOM 1951 N N . SER A 1 247 ? 23.077 -3.512 7.654 1.00 50.25 247 SER A N 1
ATOM 1952 C CA . SER A 1 247 ? 23.534 -3.280 6.285 1.00 50.25 247 SER A CA 1
ATOM 1953 C C . SER A 1 247 ? 23.509 -4.593 5.482 1.00 50.25 247 SER A C 1
ATOM 1955 O O . SER A 1 247 ? 23.816 -5.648 6.032 1.00 50.25 247 SER A O 1
ATOM 1957 N N . ASN A 1 248 ? 23.173 -4.513 4.186 1.00 56.28 248 ASN A N 1
ATOM 1958 C CA . ASN A 1 248 ? 23.151 -5.597 3.177 1.00 56.28 248 ASN A CA 1
ATOM 1959 C C . ASN A 1 248 ? 21.869 -6.440 3.020 1.00 56.28 248 ASN A C 1
ATOM 1961 O O . ASN A 1 248 ? 21.914 -7.480 2.362 1.00 56.28 248 ASN A O 1
ATOM 1965 N N . GLU A 1 249 ? 20.717 -6.009 3.533 1.00 72.25 249 GLU A N 1
ATOM 1966 C CA . GLU A 1 249 ? 19.451 -6.657 3.161 1.00 72.25 249 GLU A CA 1
ATOM 1967 C C . GLU A 1 249 ? 18.993 -6.245 1.750 1.00 72.25 249 GLU A C 1
ATOM 1969 O O . GLU A 1 249 ? 19.140 -5.091 1.329 1.00 72.25 249 GLU A O 1
ATOM 1974 N N . PHE A 1 250 ? 18.428 -7.206 1.013 1.00 79.19 250 PHE A N 1
ATOM 1975 C CA . PHE A 1 250 ? 17.856 -6.974 -0.310 1.00 79.19 250 PHE A CA 1
ATOM 1976 C C . PHE A 1 250 ? 16.343 -6.767 -0.222 1.00 79.19 250 PHE A C 1
ATOM 1978 O O . PHE A 1 250 ? 15.650 -7.451 0.529 1.00 79.19 250 PHE A O 1
ATOM 1985 N N . ALA A 1 251 ? 15.830 -5.864 -1.048 1.00 82.19 251 ALA A N 1
ATOM 1986 C CA . ALA A 1 251 ? 14.418 -5.775 -1.386 1.00 82.19 251 ALA A CA 1
ATOM 1987 C C . ALA A 1 251 ? 14.212 -6.218 -2.839 1.00 82.19 251 ALA A C 1
ATOM 1989 O O . ALA A 1 251 ? 15.152 -6.218 -3.641 1.00 82.19 251 ALA A O 1
ATOM 1990 N N . ILE A 1 252 ? 12.994 -6.627 -3.176 1.00 87.31 252 ILE A N 1
ATOM 1991 C CA . ILE A 1 252 ? 12.654 -7.093 -4.518 1.00 87.31 252 ILE A CA 1
ATOM 1992 C C . ILE A 1 252 ? 11.785 -6.039 -5.190 1.00 87.31 252 ILE A C 1
ATOM 1994 O O . ILE A 1 252 ? 10.665 -5.779 -4.753 1.00 87.31 252 ILE A O 1
ATOM 1998 N N . LEU A 1 253 ? 12.321 -5.433 -6.246 1.00 89.88 253 LEU A N 1
ATOM 1999 C CA . LEU A 1 253 ? 11.595 -4.514 -7.108 1.00 89.88 253 LEU A CA 1
ATOM 2000 C C . LEU A 1 253 ? 10.970 -5.297 -8.255 1.00 89.88 253 LEU A C 1
ATOM 2002 O O . LEU A 1 253 ? 11.677 -5.913 -9.049 1.00 89.88 253 LEU A O 1
ATOM 2006 N N . TRP A 1 254 ? 9.654 -5.238 -8.354 1.00 92.69 254 TRP A N 1
ATOM 2007 C CA . TRP A 1 254 ? 8.867 -5.853 -9.408 1.00 92.69 254 TRP A CA 1
ATOM 2008 C C . TRP A 1 254 ? 8.495 -4.830 -10.471 1.00 92.69 254 TRP A C 1
ATOM 2010 O O . TRP A 1 254 ? 8.134 -3.704 -10.137 1.00 92.69 254 TRP A O 1
ATOM 2020 N N . ALA A 1 255 ? 8.514 -5.261 -11.729 1.00 93.62 255 ALA A N 1
ATOM 2021 C CA . ALA A 1 255 ? 7.819 -4.614 -12.832 1.00 93.62 255 ALA A CA 1
ATOM 2022 C C . ALA A 1 255 ? 6.532 -5.389 -13.144 1.00 93.62 255 ALA A C 1
ATOM 2024 O O . ALA A 1 255 ? 6.530 -6.625 -13.177 1.00 93.62 255 ALA A O 1
ATOM 2025 N N . VAL A 1 256 ? 5.444 -4.664 -13.387 1.00 94.00 256 VAL A N 1
ATOM 2026 C CA . VAL A 1 256 ? 4.105 -5.227 -13.600 1.00 94.00 256 VAL A CA 1
ATOM 2027 C C . VAL A 1 256 ? 3.403 -4.579 -14.791 1.00 94.00 256 VAL A C 1
ATOM 2029 O O . VAL A 1 256 ? 3.645 -3.414 -15.095 1.00 94.00 256 VAL A O 1
ATOM 2032 N N . ASP A 1 257 ? 2.533 -5.335 -15.460 1.00 94.19 257 ASP A N 1
ATOM 2033 C CA . ASP A 1 257 ? 1.673 -4.873 -16.549 1.00 94.19 257 ASP A CA 1
ATOM 2034 C C . ASP A 1 257 ? 0.283 -4.504 -16.027 1.00 94.19 257 ASP A C 1
ATOM 2036 O O . ASP A 1 257 ? -0.548 -5.359 -15.714 1.00 94.19 257 ASP A O 1
ATOM 2040 N N . CYS A 1 258 ? 0.007 -3.210 -15.988 1.00 93.19 258 CYS A N 1
ATOM 2041 C CA . CYS A 1 258 ? -1.253 -2.652 -15.530 1.00 93.19 258 CYS A CA 1
ATOM 2042 C C . CYS A 1 258 ? -2.309 -2.531 -16.644 1.00 93.19 258 CYS A C 1
ATOM 2044 O O . CYS A 1 258 ? -3.411 -2.041 -16.380 1.00 93.19 258 CYS A O 1
ATOM 2046 N N . ARG A 1 259 ? -2.033 -2.927 -17.898 1.00 91.06 259 ARG A N 1
ATOM 2047 C CA . ARG A 1 259 ? -2.990 -2.752 -19.011 1.00 91.06 259 ARG A CA 1
ATOM 2048 C C . ARG A 1 259 ? -4.261 -3.559 -18.793 1.00 91.06 259 ARG A C 1
ATOM 2050 O O . ARG A 1 259 ? -4.217 -4.765 -18.553 1.00 91.06 259 ARG A O 1
ATOM 2057 N N . GLY A 1 260 ? -5.403 -2.898 -18.958 1.00 90.62 260 GLY A N 1
ATOM 2058 C CA . GLY A 1 260 ? -6.718 -3.511 -18.765 1.00 90.62 260 GLY A CA 1
ATOM 2059 C C . GLY A 1 260 ? -7.085 -3.752 -17.298 1.00 90.62 260 GLY A C 1
ATOM 2060 O O . GLY A 1 260 ? -8.161 -4.281 -17.038 1.00 90.62 260 GLY A O 1
ATOM 2061 N N . LEU A 1 261 ? -6.230 -3.361 -16.345 1.00 93.81 261 LEU A N 1
ATOM 2062 C CA . LEU A 1 261 ? -6.599 -3.322 -14.935 1.00 93.81 261 LEU A CA 1
ATOM 2063 C C . LEU A 1 261 ? -7.411 -2.063 -14.631 1.00 93.81 261 LEU A C 1
ATOM 2065 O O . LEU A 1 261 ? -7.232 -1.007 -15.245 1.00 93.81 261 LEU A O 1
ATOM 2069 N N . VAL A 1 262 ? -8.277 -2.193 -13.633 1.00 94.25 262 VAL A N 1
ATOM 2070 C CA . VAL A 1 262 ? -9.048 -1.098 -13.050 1.00 94.25 262 VAL A CA 1
ATOM 2071 C C . VAL A 1 262 ? -8.541 -0.883 -11.631 1.00 94.25 262 VAL A C 1
ATOM 2073 O O . VAL A 1 262 ? -8.288 -1.840 -10.895 1.00 94.25 262 VAL A O 1
ATOM 2076 N N . GLY A 1 263 ? -8.348 0.373 -11.262 1.00 92.94 263 GLY A N 1
ATOM 2077 C CA . GLY A 1 263 ? -7.829 0.754 -9.964 1.00 92.94 263 GLY A CA 1
ATOM 2078 C C . GLY A 1 263 ? -8.375 2.099 -9.516 1.00 92.94 263 GLY A C 1
ATOM 2079 O O . GLY A 1 263 ? -9.415 2.557 -9.975 1.00 92.94 263 GLY A O 1
ATOM 2080 N N . PHE A 1 264 ? -7.659 2.718 -8.594 1.00 89.25 264 PHE A N 1
ATOM 2081 C CA . PHE A 1 264 ? -7.978 4.006 -8.017 1.00 89.25 264 PHE A CA 1
ATOM 2082 C C . PHE A 1 264 ? -6.772 4.926 -8.181 1.00 89.25 264 PHE A C 1
ATOM 2084 O O . PHE A 1 264 ? -5.630 4.552 -7.888 1.00 89.25 264 PHE A O 1
ATOM 2091 N N . ASP A 1 265 ? -7.033 6.127 -8.681 1.00 86.69 265 ASP A N 1
ATOM 2092 C CA . ASP A 1 265 ? -5.997 7.101 -8.981 1.00 86.69 265 ASP A CA 1
ATOM 2093 C C . ASP A 1 265 ? -5.648 7.921 -7.746 1.00 86.69 265 ASP A C 1
ATOM 2095 O O . ASP A 1 265 ? -6.218 8.982 -7.473 1.00 86.69 265 ASP A O 1
ATOM 2099 N N . THR A 1 266 ? -4.705 7.399 -6.973 1.00 80.06 266 THR A N 1
ATOM 2100 C CA . THR A 1 266 ? -4.361 8.036 -5.716 1.00 80.06 266 THR A CA 1
ATOM 2101 C C . THR A 1 266 ? -3.546 9.316 -5.911 1.00 80.06 266 THR A C 1
ATOM 2103 O O . THR A 1 266 ? -3.700 10.241 -5.114 1.00 80.06 266 THR A O 1
ATOM 2106 N N . GLU A 1 267 ? -2.765 9.433 -6.993 1.00 78.31 267 GLU A N 1
ATOM 2107 C CA . GLU A 1 267 ? -2.062 10.674 -7.355 1.00 78.31 267 GLU A CA 1
ATOM 2108 C C . GLU A 1 267 ? -3.040 11.837 -7.569 1.00 78.31 267 GLU A C 1
ATOM 2110 O O . GLU A 1 267 ? -2.832 12.926 -7.029 1.00 78.31 267 GLU A O 1
ATOM 2115 N N . ALA A 1 268 ? -4.127 11.615 -8.320 1.00 78.81 268 ALA A N 1
ATOM 2116 C CA . ALA A 1 268 ? -5.134 12.649 -8.563 1.00 78.81 268 ALA A CA 1
ATOM 2117 C C . ALA A 1 268 ? -5.788 13.126 -7.257 1.00 78.81 268 ALA A C 1
ATOM 2119 O O . ALA A 1 268 ? -5.929 14.329 -7.024 1.00 78.81 268 ALA A O 1
ATOM 2120 N N . VAL A 1 269 ? -6.136 12.189 -6.372 1.00 77.88 269 VAL A N 1
ATOM 2121 C CA . VAL A 1 269 ? -6.744 12.518 -5.077 1.00 77.88 269 VAL A CA 1
ATOM 2122 C C . VAL A 1 269 ? -5.766 13.259 -4.167 1.00 77.88 269 VAL A C 1
ATOM 2124 O O . VAL A 1 269 ? -6.147 14.255 -3.556 1.00 77.88 269 VAL A O 1
ATOM 2127 N N . GLN A 1 270 ? -4.489 12.877 -4.132 1.00 73.06 270 GLN A N 1
ATOM 2128 C CA . GLN A 1 270 ? -3.481 13.592 -3.339 1.00 73.06 270 GLN A CA 1
ATOM 2129 C C . GLN A 1 270 ? -3.294 15.035 -3.763 1.00 73.06 270 GLN A C 1
ATOM 2131 O O . GLN A 1 270 ? -3.199 15.926 -2.919 1.00 73.06 270 GLN A O 1
ATOM 2136 N N . LEU A 1 271 ? -3.227 15.267 -5.073 1.00 71.44 271 LEU A N 1
ATOM 2137 C CA . LEU A 1 271 ? -3.053 16.605 -5.621 1.00 71.44 271 LEU A CA 1
ATOM 2138 C C . LEU A 1 271 ? -4.269 17.497 -5.352 1.00 71.44 271 LEU A C 1
ATOM 2140 O O . LEU A 1 271 ? -4.124 18.718 -5.327 1.00 71.44 271 LEU A O 1
ATOM 2144 N N . SER A 1 272 ? -5.439 16.906 -5.089 1.00 71.19 272 SER A N 1
ATOM 2145 C CA . SER A 1 272 ? -6.635 17.643 -4.680 1.00 71.19 272 SER A CA 1
ATOM 2146 C C . SER A 1 272 ? -6.603 18.122 -3.219 1.00 71.19 272 SER A C 1
ATOM 2148 O O . SER A 1 272 ? -7.378 19.008 -2.857 1.00 71.19 272 SER A O 1
ATOM 2150 N N . PHE A 1 273 ? -5.711 17.591 -2.366 1.00 67.44 273 PHE A N 1
ATOM 2151 C CA . PHE A 1 273 ? -5.677 17.979 -0.957 1.00 67.44 273 PHE A CA 1
ATOM 2152 C C . PHE A 1 273 ? -5.018 19.355 -0.743 1.00 67.44 273 PHE A C 1
ATOM 2154 O O . PHE A 1 273 ? -3.851 19.553 -1.096 1.00 67.44 273 PHE A O 1
ATOM 2161 N N . PRO A 1 274 ? -5.692 20.295 -0.052 1.00 57.09 274 PRO A N 1
ATOM 2162 C CA . PRO A 1 274 ? -5.192 21.660 0.142 1.00 57.09 274 PRO A CA 1
ATOM 2163 C C . PRO A 1 274 ? -3.906 21.744 0.988 1.00 57.09 274 PRO A C 1
ATOM 2165 O O . PRO A 1 274 ? -3.166 22.717 0.876 1.00 57.09 274 PRO A O 1
ATOM 2168 N N . ASN A 1 275 ? -3.598 20.715 1.791 1.00 55.72 275 ASN A N 1
ATOM 2169 C CA . ASN A 1 275 ? -2.420 20.637 2.668 1.00 55.72 275 ASN A CA 1
ATOM 2170 C C . ASN A 1 275 ? -1.493 19.451 2.331 1.00 55.72 275 ASN A C 1
ATOM 2172 O O . ASN A 1 275 ? -0.887 18.857 3.223 1.00 55.72 275 ASN A O 1
ATOM 2176 N N . ALA A 1 276 ? -1.329 19.113 1.049 1.00 51.91 276 ALA A N 1
ATOM 2177 C CA . ALA A 1 276 ? -0.470 18.017 0.573 1.00 51.91 276 ALA A CA 1
ATOM 2178 C C . ALA A 1 276 ? 1.049 18.200 0.843 1.00 51.91 276 ALA A C 1
ATOM 2180 O O . ALA A 1 276 ? 1.889 17.606 0.170 1.00 51.91 276 ALA A O 1
ATOM 2181 N N . ARG A 1 277 ? 1.474 19.094 1.748 1.00 47.47 277 ARG A N 1
ATOM 2182 C CA . ARG A 1 277 ? 2.902 19.370 2.003 1.00 47.47 277 ARG A CA 1
ATOM 2183 C C . ARG A 1 277 ? 3.623 18.247 2.752 1.00 47.47 277 ARG A C 1
ATOM 2185 O O . ARG A 1 277 ? 4.811 18.097 2.509 1.00 47.47 277 ARG A O 1
ATOM 2192 N N . ASN A 1 278 ? 2.926 17.454 3.566 1.00 45.50 278 ASN A N 1
ATOM 2193 C CA . ASN A 1 278 ? 3.581 16.475 4.446 1.00 45.50 278 ASN A CA 1
ATOM 2194 C C . ASN A 1 278 ? 3.578 15.043 3.889 1.00 45.50 278 ASN A C 1
ATOM 2196 O O . ASN A 1 278 ? 4.233 14.171 4.445 1.00 45.50 278 ASN A O 1
ATOM 2200 N N . TRP A 1 279 ? 2.836 14.778 2.807 1.00 50.50 279 TRP A N 1
ATOM 2201 C CA . TRP A 1 279 ? 2.623 13.412 2.342 1.00 50.50 279 TRP A CA 1
ATOM 2202 C C . TRP A 1 279 ? 2.208 13.355 0.866 1.00 50.50 279 TRP A C 1
ATOM 2204 O O . TRP A 1 279 ? 1.268 14.038 0.455 1.00 50.50 279 TRP A O 1
ATOM 2214 N N . ARG A 1 280 ? 2.964 12.595 0.055 1.00 56.91 280 ARG A N 1
ATOM 2215 C CA . ARG A 1 280 ? 2.872 12.584 -1.420 1.00 56.91 280 ARG A CA 1
ATOM 2216 C C . ARG A 1 280 ? 3.172 11.222 -2.086 1.00 56.91 280 ARG A C 1
ATOM 2218 O O . ARG A 1 280 ? 3.953 11.212 -3.030 1.00 56.91 280 ARG A O 1
ATOM 2225 N N . PRO A 1 281 ? 2.674 10.052 -1.644 1.00 55.50 281 PRO A N 1
ATOM 2226 C CA . PRO A 1 281 ? 2.992 8.798 -2.331 1.00 55.50 281 PRO A CA 1
ATOM 2227 C C . PRO A 1 281 ? 2.342 8.745 -3.716 1.00 55.50 281 PRO A C 1
ATOM 2229 O O . PRO A 1 281 ? 1.170 8.413 -3.842 1.00 55.50 281 PRO A O 1
ATOM 2232 N N . GLY A 1 282 ? 3.097 9.095 -4.755 1.00 66.00 282 GLY A N 1
ATOM 2233 C CA . GLY A 1 282 ? 2.558 9.203 -6.105 1.00 66.00 282 GLY A CA 1
ATOM 2234 C C . GLY A 1 282 ? 2.286 7.848 -6.773 1.00 66.00 282 GLY A C 1
ATOM 2235 O O . GLY A 1 282 ? 2.973 7.432 -7.688 1.00 66.00 282 GLY A O 1
ATOM 2236 N N . GLU A 1 283 ? 1.329 7.070 -6.307 1.00 80.50 283 GLU A N 1
ATOM 2237 C CA . GLU A 1 283 ? 1.130 5.722 -6.844 1.00 80.50 283 GLU A CA 1
ATOM 2238 C C . GLU A 1 283 ? -0.248 5.544 -7.447 1.00 80.50 283 GLU A C 1
ATOM 2240 O O . GLU A 1 283 ? -1.102 6.417 -7.403 1.00 80.50 283 GLU A O 1
ATOM 2245 N N . LYS A 1 284 ? -0.456 4.411 -8.096 1.00 86.62 284 LYS A N 1
ATOM 2246 C CA . LYS A 1 284 ? -1.766 3.968 -8.547 1.00 86.62 284 LYS A CA 1
ATOM 2247 C C . LYS A 1 284 ? -2.149 2.778 -7.688 1.00 86.62 284 LYS A C 1
ATOM 2249 O O . LYS A 1 284 ? -1.322 1.896 -7.464 1.00 86.62 284 LYS A O 1
ATOM 2254 N N . ALA A 1 285 ? -3.366 2.761 -7.163 1.00 88.75 285 ALA A N 1
ATOM 2255 C CA . ALA A 1 285 ? -3.819 1.693 -6.283 1.00 88.75 285 ALA A CA 1
ATOM 2256 C C . ALA A 1 285 ? -4.656 0.681 -7.062 1.00 88.75 285 ALA A C 1
ATOM 2258 O O . ALA A 1 285 ? -5.612 1.046 -7.740 1.00 88.75 285 ALA A O 1
ATOM 2259 N N . PHE A 1 286 ? -4.343 -0.600 -6.914 1.00 92.00 286 PHE A N 1
ATOM 2260 C CA . PHE A 1 286 ? -5.099 -1.696 -7.509 1.00 92.00 286 PHE A CA 1
ATOM 2261 C C . PHE A 1 286 ? -5.598 -2.650 -6.437 1.00 92.00 286 PHE A C 1
ATOM 2263 O O . PHE A 1 286 ? -4.977 -2.812 -5.386 1.00 92.00 286 PHE A O 1
ATOM 2270 N N . LYS A 1 287 ? -6.701 -3.340 -6.732 1.00 91.44 287 LYS A N 1
ATOM 2271 C CA . LYS A 1 287 ? -7.204 -4.411 -5.868 1.00 91.44 287 LYS A CA 1
ATOM 2272 C C . LYS A 1 287 ? -6.176 -5.532 -5.714 1.00 91.44 287 LYS A C 1
ATOM 2274 O O . LYS A 1 287 ? -5.954 -6.016 -4.608 1.00 91.44 287 LYS A O 1
ATOM 2279 N N . ALA A 1 288 ? -5.588 -5.946 -6.829 1.00 92.50 288 ALA A N 1
ATOM 2280 C CA . ALA A 1 288 ? -4.564 -6.972 -6.923 1.00 92.50 288 ALA A CA 1
ATOM 2281 C C . ALA A 1 288 ? -3.822 -6.822 -8.256 1.00 92.50 288 ALA A C 1
ATOM 2283 O O . ALA A 1 288 ? -4.370 -6.260 -9.207 1.00 92.50 288 ALA A O 1
ATOM 2284 N N . ILE A 1 289 ? -2.614 -7.377 -8.332 1.00 94.25 289 ILE A N 1
ATOM 2285 C CA . ILE A 1 289 ? -1.896 -7.599 -9.590 1.00 94.25 289 ILE A CA 1
ATOM 2286 C C . ILE A 1 289 ? -1.800 -9.114 -9.802 1.00 94.25 289 ILE A C 1
ATOM 2288 O O . ILE A 1 289 ? -1.083 -9.775 -9.049 1.00 94.25 289 ILE A O 1
ATOM 2292 N N . PRO A 1 290 ? -2.528 -9.679 -10.778 1.00 94.00 290 PRO A N 1
ATOM 2293 C CA . PRO A 1 290 ? -2.493 -11.110 -11.065 1.00 94.00 290 PRO A CA 1
ATOM 2294 C C . PRO A 1 290 ? -1.093 -11.635 -11.455 1.00 94.00 290 PRO A C 1
ATOM 2296 O O . PRO A 1 290 ? -0.288 -10.871 -11.993 1.00 94.00 290 PRO A O 1
ATOM 2299 N N . PRO A 1 291 ? -0.798 -12.934 -11.245 1.00 93.81 291 PRO A N 1
ATOM 2300 C CA . PRO A 1 291 ? 0.488 -13.540 -11.613 1.00 93.81 291 PRO A CA 1
ATOM 2301 C C . PRO A 1 291 ? 0.893 -13.349 -13.081 1.00 93.81 291 PRO A C 1
ATOM 2303 O O . PRO A 1 291 ? 2.057 -13.095 -13.378 1.00 93.81 291 PRO A O 1
ATOM 2306 N N . ASP A 1 292 ? -0.065 -13.436 -14.007 1.00 93.62 292 ASP A N 1
ATOM 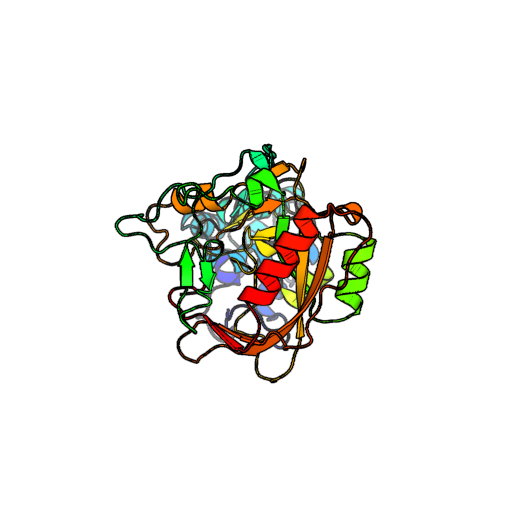2307 C CA . ASP A 1 292 ? 0.148 -13.279 -15.453 1.00 93.62 292 ASP A CA 1
ATOM 2308 C C . ASP A 1 292 ? 0.500 -11.840 -15.860 1.00 93.62 292 ASP A C 1
ATOM 2310 O O . ASP A 1 292 ? 0.896 -11.593 -16.998 1.00 93.62 292 ASP A O 1
ATOM 2314 N N . ARG A 1 293 ? 0.382 -10.889 -14.926 1.00 94.75 293 ARG A N 1
ATOM 2315 C CA . ARG A 1 293 ? 0.752 -9.481 -15.097 1.00 94.75 293 ARG A CA 1
ATOM 2316 C C . ARG A 1 293 ? 2.118 -9.137 -14.519 1.00 94.75 293 ARG A C 1
ATOM 2318 O O . ARG A 1 293 ? 2.529 -7.982 -14.585 1.00 94.75 293 ARG A O 1
ATOM 2325 N N . LEU A 1 294 ? 2.846 -10.103 -13.971 1.00 94.69 294 LEU A N 1
ATOM 2326 C CA . LEU A 1 294 ? 4.226 -9.898 -13.545 1.00 94.69 294 LEU A CA 1
ATOM 2327 C C . LEU A 1 294 ? 5.146 -9.910 -14.772 1.00 94.69 294 LEU A C 1
ATOM 2329 O O . LEU A 1 294 ? 5.160 -10.875 -15.530 1.00 94.69 294 LEU A O 1
ATOM 2333 N N . LEU A 1 295 ? 5.930 -8.847 -14.965 1.00 94.88 295 LEU A N 1
ATOM 2334 C CA . LEU A 1 295 ? 6.859 -8.726 -16.099 1.00 94.88 295 LEU A CA 1
ATOM 2335 C C . LEU A 1 295 ? 8.259 -9.247 -15.751 1.00 94.88 295 LEU A C 1
ATOM 2337 O O . LEU A 1 295 ? 8.958 -9.843 -16.581 1.00 94.88 295 LEU A O 1
ATOM 2341 N N . GLY A 1 296 ? 8.674 -9.008 -14.510 1.00 94.00 296 GLY A N 1
ATOM 2342 C CA . GLY A 1 296 ? 9.965 -9.409 -13.977 1.00 94.00 296 GLY A CA 1
ATOM 2343 C C . GLY A 1 296 ? 10.267 -8.727 -12.652 1.00 94.00 296 GLY A C 1
ATOM 2344 O O . GLY A 1 296 ? 9.521 -7.863 -12.194 1.00 94.00 296 GLY A O 1
ATOM 2345 N N . PHE A 1 297 ? 11.381 -9.103 -12.039 1.00 93.62 297 PHE A N 1
ATOM 2346 C CA . PHE A 1 297 ? 11.881 -8.463 -10.830 1.00 93.62 297 PHE A CA 1
ATOM 2347 C C . PHE A 1 297 ? 13.401 -8.354 -10.824 1.00 93.62 297 PHE A C 1
ATOM 2349 O O . PHE A 1 297 ? 14.105 -9.110 -11.494 1.00 93.62 297 PHE A O 1
ATOM 2356 N N . VAL A 1 298 ? 13.908 -7.431 -10.019 1.00 92.06 298 VAL A N 1
ATOM 2357 C CA . VAL A 1 298 ? 15.330 -7.259 -9.731 1.00 92.06 298 VAL A CA 1
ATOM 2358 C C . VAL A 1 298 ? 15.522 -7.104 -8.225 1.00 92.06 298 VAL A C 1
ATOM 2360 O O . VAL A 1 298 ? 14.653 -6.595 -7.513 1.00 92.06 298 VAL A O 1
ATOM 2363 N N . LYS A 1 299 ? 16.656 -7.582 -7.712 1.00 88.94 299 LYS A N 1
ATOM 2364 C CA . LYS A 1 299 ? 17.029 -7.398 -6.307 1.00 88.94 299 LYS A CA 1
ATOM 2365 C C . LYS A 1 299 ? 17.789 -6.084 -6.161 1.00 88.94 299 LYS A C 1
ATOM 2367 O O . LYS A 1 299 ? 18.759 -5.854 -6.876 1.00 88.94 299 LYS A O 1
ATOM 2372 N N . ILE A 1 300 ? 17.378 -5.260 -5.206 1.00 86.50 300 ILE A N 1
ATOM 2373 C CA . ILE A 1 300 ? 18.026 -3.988 -4.871 1.00 86.50 300 ILE A CA 1
ATOM 2374 C C . ILE A 1 300 ? 18.558 -4.058 -3.440 1.00 86.50 300 ILE A C 1
ATOM 2376 O O . ILE A 1 300 ? 17.908 -4.638 -2.568 1.00 86.50 300 ILE A O 1
ATOM 2380 N N . ARG A 1 301 ? 19.739 -3.498 -3.177 1.00 84.00 301 ARG A N 1
ATOM 2381 C CA . ARG A 1 301 ? 20.302 -3.426 -1.823 1.00 84.00 301 ARG A CA 1
ATOM 2382 C C . ARG A 1 301 ? 19.787 -2.181 -1.135 1.00 84.00 301 ARG A C 1
ATOM 2384 O O . ARG A 1 301 ? 19.888 -1.086 -1.684 1.00 84.00 301 ARG A O 1
ATOM 2391 N N . LYS A 1 302 ? 19.294 -2.317 0.092 1.00 75.12 302 LYS A N 1
ATOM 2392 C CA . LYS A 1 302 ? 18.960 -1.147 0.903 1.00 75.12 302 LYS A CA 1
ATOM 2393 C C . LYS A 1 302 ? 20.122 -0.811 1.827 1.00 75.12 302 LYS A C 1
ATOM 2395 O O . LYS A 1 302 ? 20.635 -1.673 2.537 1.00 75.12 302 LYS A O 1
ATOM 2400 N N . LEU A 1 303 ? 20.530 0.454 1.816 1.00 74.38 303 LEU A N 1
ATOM 2401 C CA . LEU A 1 303 ? 21.686 0.943 2.572 1.00 74.38 303 LEU A CA 1
ATOM 2402 C C . LEU A 1 303 ? 21.285 1.732 3.831 1.00 74.38 303 LEU A C 1
ATOM 2404 O O . LEU A 1 303 ? 22.151 2.176 4.580 1.00 74.38 303 LEU A O 1
ATOM 2408 N N . GLY A 1 304 ? 19.980 1.860 4.093 1.00 65.94 304 GLY A N 1
ATOM 2409 C CA . GLY A 1 304 ? 19.414 2.504 5.281 1.00 65.94 304 GLY A CA 1
ATOM 2410 C C . GLY A 1 304 ? 18.885 3.917 5.021 1.00 65.94 304 GLY A C 1
ATOM 2411 O O . GLY A 1 304 ? 18.875 4.398 3.888 1.00 65.94 304 GLY A O 1
ATOM 2412 N N . ALA A 1 305 ? 18.408 4.567 6.085 1.00 64.06 305 ALA A N 1
ATOM 2413 C CA . ALA A 1 305 ? 17.898 5.936 6.054 1.00 64.06 305 ALA A CA 1
ATOM 2414 C C . ALA A 1 305 ? 18.889 6.899 6.744 1.00 64.06 305 ALA A C 1
ATOM 2416 O O . ALA A 1 305 ? 19.388 6.587 7.829 1.00 64.06 305 ALA A O 1
ATOM 2417 N N . PRO A 1 306 ? 19.180 8.074 6.163 1.00 61.34 306 PRO A N 1
ATOM 2418 C CA . PRO A 1 306 ? 19.955 9.121 6.824 1.00 61.34 306 PRO A CA 1
ATOM 2419 C C . PRO A 1 306 ? 19.232 9.649 8.070 1.00 61.34 306 PRO A C 1
ATOM 2421 O O . PRO A 1 306 ? 18.006 9.732 8.102 1.00 61.34 306 PRO A O 1
ATOM 2424 N N . ALA A 1 307 ? 19.985 10.121 9.070 1.00 61.88 307 ALA A N 1
ATOM 2425 C CA . ALA A 1 307 ? 19.429 10.641 10.329 1.00 61.88 307 ALA A CA 1
ATOM 2426 C C . ALA A 1 307 ? 18.446 11.824 10.164 1.00 61.88 307 ALA A C 1
ATOM 2428 O O . ALA A 1 307 ? 17.682 12.121 11.076 1.00 61.88 307 ALA A O 1
ATOM 2429 N N . ARG A 1 308 ? 18.467 12.512 9.015 1.00 59.97 308 ARG A N 1
ATOM 2430 C CA . ARG A 1 308 ? 17.599 13.659 8.693 1.00 59.97 308 ARG A CA 1
ATOM 2431 C C . ARG A 1 308 ? 16.403 13.293 7.795 1.00 59.97 308 ARG A C 1
ATOM 2433 O O . ARG A 1 308 ? 15.764 14.195 7.266 1.00 59.97 308 ARG A O 1
ATOM 2440 N N . GLY A 1 309 ? 16.110 12.002 7.621 1.00 63.88 309 GLY A N 1
ATOM 2441 C CA . GLY A 1 309 ? 15.096 11.502 6.685 1.00 63.88 309 GLY A CA 1
ATOM 2442 C C . GLY A 1 309 ? 15.661 11.224 5.288 1.00 63.88 309 GLY A C 1
ATOM 2443 O O . GLY A 1 309 ? 16.820 11.539 5.004 1.00 63.88 309 GLY A O 1
ATOM 2444 N N . GLY A 1 310 ? 14.846 10.624 4.420 1.00 67.81 310 GLY A N 1
ATOM 2445 C CA . GLY A 1 310 ? 15.275 10.080 3.134 1.00 67.81 310 GLY A CA 1
ATOM 2446 C C . GLY A 1 310 ? 15.601 8.587 3.192 1.00 67.81 310 GLY A C 1
ATOM 2447 O O . GLY A 1 310 ? 15.431 7.924 4.219 1.00 67.81 310 GLY A O 1
ATOM 2448 N N . TRP A 1 311 ? 16.110 8.058 2.084 1.00 72.06 311 TRP A N 1
ATOM 2449 C CA . TRP A 1 311 ? 16.531 6.662 1.965 1.00 72.06 311 TRP A CA 1
ATOM 2450 C C . TRP A 1 311 ? 17.688 6.504 0.979 1.00 72.06 311 TRP A C 1
ATOM 2452 O O . TRP A 1 311 ? 17.819 7.254 0.013 1.00 72.06 311 TRP A O 1
ATOM 2462 N N . THR A 1 312 ? 18.540 5.516 1.244 1.00 77.00 312 THR A N 1
ATOM 2463 C CA . THR A 1 312 ? 19.694 5.176 0.411 1.00 77.00 312 THR A CA 1
ATOM 2464 C C . THR A 1 312 ? 19.586 3.723 -0.041 1.00 77.00 312 THR A C 1
ATOM 2466 O O . THR A 1 312 ? 19.254 2.828 0.746 1.00 77.00 312 THR A O 1
ATOM 2469 N N . PHE A 1 313 ? 19.901 3.476 -1.304 1.00 81.69 313 PHE A N 1
ATOM 2470 C CA . PHE A 1 313 ? 19.881 2.151 -1.911 1.00 81.69 313 PHE A CA 1
ATOM 2471 C C . PHE A 1 313 ? 20.998 2.017 -2.943 1.00 81.69 313 PHE A C 1
ATOM 2473 O O . PHE A 1 313 ? 21.560 3.011 -3.399 1.00 81.69 313 PHE A O 1
ATOM 2480 N N . ASP A 1 314 ? 21.307 0.777 -3.294 1.00 85.94 314 ASP A N 1
ATOM 2481 C CA . ASP A 1 314 ? 22.287 0.420 -4.309 1.00 85.94 314 ASP A CA 1
ATOM 2482 C C . ASP A 1 314 ? 21.697 -0.634 -5.245 1.00 85.94 314 ASP A C 1
ATOM 2484 O O . ASP A 1 314 ? 21.122 -1.636 -4.803 1.00 85.94 314 ASP A O 1
ATOM 2488 N N . ILE A 1 315 ? 21.829 -0.393 -6.545 1.00 88.56 315 ILE A N 1
ATOM 2489 C CA . ILE A 1 315 ? 21.537 -1.376 -7.583 1.00 88.56 315 ILE A CA 1
ATOM 2490 C C . ILE A 1 315 ? 22.879 -1.843 -8.149 1.00 88.56 315 ILE A C 1
ATOM 2492 O O . ILE A 1 315 ? 23.531 -1.062 -8.849 1.00 88.56 315 ILE A O 1
ATOM 2496 N N . PRO A 1 316 ? 23.292 -3.093 -7.869 1.00 87.00 316 PRO A N 1
ATOM 2497 C CA . PRO A 1 316 ? 24.575 -3.616 -8.323 1.00 87.00 316 PRO A CA 1
ATOM 2498 C C . PRO A 1 316 ? 24.792 -3.479 -9.837 1.00 87.00 316 PRO A C 1
ATOM 2500 O O . PRO A 1 316 ? 23.855 -3.585 -10.628 1.00 87.00 316 PRO A O 1
ATOM 2503 N N . GLU A 1 317 ? 26.043 -3.293 -10.263 1.00 87.94 317 GLU A N 1
ATOM 2504 C CA . GLU A 1 317 ? 26.407 -3.203 -11.688 1.00 87.94 317 GLU A CA 1
ATOM 2505 C C . GLU A 1 317 ? 26.150 -4.496 -12.476 1.00 87.94 317 GLU A C 1
ATOM 2507 O O . GLU A 1 317 ? 26.054 -4.473 -13.699 1.00 87.94 317 GLU A O 1
ATOM 2512 N N . ASP A 1 318 ? 25.991 -5.628 -11.806 1.00 89.88 318 ASP A N 1
ATOM 2513 C CA . ASP A 1 318 ? 25.610 -6.906 -12.404 1.00 89.88 318 ASP A CA 1
ATOM 2514 C C . ASP A 1 318 ? 24.108 -7.201 -12.263 1.00 89.88 318 ASP A C 1
ATOM 2516 O O . ASP A 1 318 ? 23.640 -8.257 -12.691 1.00 89.88 318 ASP A O 1
ATOM 2520 N N . ALA A 1 319 ? 23.326 -6.274 -11.695 1.00 91.19 319 ALA A N 1
ATOM 2521 C CA . ALA A 1 319 ? 21.889 -6.442 -11.564 1.00 91.19 319 ALA A CA 1
ATOM 2522 C C . ALA A 1 319 ? 21.242 -6.607 -12.945 1.00 91.19 319 ALA A C 1
ATOM 2524 O O . ALA A 1 319 ? 21.487 -5.844 -13.887 1.00 91.19 319 ALA A O 1
ATOM 2525 N N . ALA A 1 320 ? 20.382 -7.614 -13.038 1.00 93.62 320 ALA A N 1
ATOM 2526 C CA . ALA A 1 320 ? 19.629 -7.942 -14.232 1.00 93.62 320 ALA A CA 1
ATOM 2527 C C . ALA A 1 320 ? 18.199 -8.315 -13.851 1.00 93.62 320 ALA A C 1
ATOM 2529 O O . ALA A 1 320 ? 17.938 -8.860 -12.772 1.00 93.62 320 ALA A O 1
ATOM 2530 N N . TRP A 1 321 ? 17.273 -8.038 -14.762 1.00 93.94 321 TRP A N 1
ATOM 2531 C CA . TRP A 1 321 ? 15.898 -8.478 -14.614 1.00 93.94 321 TRP A CA 1
ATOM 2532 C C . TRP A 1 321 ? 15.823 -10.005 -14.633 1.00 93.94 321 TRP A C 1
ATOM 2534 O O . TRP A 1 321 ? 16.222 -10.654 -15.598 1.00 93.94 321 TRP A O 1
ATOM 2544 N N . THR A 1 322 ? 15.249 -10.580 -13.579 1.00 93.81 322 THR A N 1
ATOM 2545 C CA . THR A 1 322 ? 14.685 -11.925 -13.644 1.00 93.81 322 THR A CA 1
ATOM 2546 C C . THR A 1 322 ? 13.304 -11.810 -14.251 1.00 93.81 322 THR A C 1
ATOM 2548 O O . THR A 1 322 ? 12.430 -11.111 -13.749 1.00 93.81 322 THR A O 1
ATOM 2551 N N . LEU A 1 323 ? 13.141 -12.465 -15.379 1.00 93.62 323 LEU A N 1
ATOM 2552 C CA . LEU A 1 323 ? 12.194 -12.090 -16.399 1.00 93.62 323 LEU A CA 1
ATOM 2553 C C . LEU A 1 323 ? 11.071 -13.156 -16.466 1.00 93.62 323 LEU A C 1
ATOM 2555 O O . LEU A 1 323 ? 11.362 -14.324 -16.697 1.00 93.62 323 LEU A O 1
ATOM 2559 N N . GLU A 1 324 ? 9.795 -12.764 -16.329 1.00 89.94 324 GLU A N 1
ATOM 2560 C CA . GLU A 1 324 ? 8.615 -13.662 -16.383 1.00 89.94 324 GLU A CA 1
ATOM 2561 C C . GLU A 1 324 ? 8.030 -13.829 -17.811 1.00 89.94 324 GLU A C 1
ATOM 2563 O O . GLU A 1 324 ? 8.423 -13.125 -18.737 1.00 89.94 324 GLU A O 1
ATOM 2568 N N . ALA A 1 325 ? 7.142 -14.799 -18.052 1.00 68.19 325 ALA A N 1
ATOM 2569 C CA . ALA A 1 325 ? 6.869 -15.305 -19.409 1.00 68.19 325 ALA A CA 1
ATOM 2570 C C . ALA A 1 325 ? 6.114 -14.356 -20.376 1.00 68.19 325 ALA A C 1
ATOM 2572 O O . ALA A 1 325 ? 6.278 -14.491 -21.588 1.00 68.19 325 ALA A O 1
ATOM 2573 N N . ALA A 1 326 ? 5.306 -13.404 -19.894 1.00 68.44 326 ALA A N 1
ATOM 2574 C CA . ALA A 1 326 ? 4.429 -12.580 -20.739 1.00 68.44 326 ALA A CA 1
ATOM 2575 C C . ALA A 1 326 ? 4.900 -11.117 -20.820 1.00 68.44 326 ALA A C 1
ATOM 2577 O O . ALA A 1 326 ? 4.710 -10.351 -19.880 1.00 68.44 326 ALA A O 1
ATOM 2578 N N . ARG A 1 327 ? 5.511 -10.711 -21.945 1.00 81.69 327 ARG A N 1
ATOM 2579 C CA . ARG A 1 327 ? 5.964 -9.321 -22.163 1.00 81.69 327 ARG A CA 1
ATOM 2580 C C . ARG A 1 327 ? 6.258 -8.989 -23.623 1.00 81.69 327 ARG A C 1
ATOM 2582 O O . ARG A 1 327 ? 6.681 -9.848 -24.394 1.00 81.69 327 ARG A O 1
ATOM 2589 N N . SER A 1 328 ? 6.078 -7.722 -23.981 1.00 89.62 328 SER A N 1
ATOM 2590 C CA . SER A 1 328 ? 6.462 -7.188 -25.294 1.00 89.62 328 SER A CA 1
ATOM 2591 C C . SER A 1 328 ? 7.932 -6.732 -25.332 1.00 89.62 328 SER A C 1
ATOM 2593 O O . SER A 1 328 ? 8.491 -6.386 -24.286 1.00 89.62 328 SER A O 1
ATOM 2595 N N . PRO A 1 329 ? 8.566 -6.682 -26.521 1.00 90.81 329 PRO A N 1
ATOM 2596 C CA . PRO A 1 329 ? 9.913 -6.128 -26.684 1.00 90.81 329 PRO A CA 1
ATOM 2597 C C . PRO A 1 329 ? 10.055 -4.699 -26.144 1.00 90.81 329 PRO A C 1
ATOM 2599 O O . PRO A 1 329 ? 11.045 -4.394 -25.482 1.00 90.81 329 PRO A O 1
ATOM 2602 N N . ASP A 1 330 ? 9.041 -3.855 -26.343 1.00 90.69 330 ASP A N 1
ATOM 2603 C CA . ASP A 1 330 ? 9.057 -2.461 -25.884 1.00 90.69 330 ASP A CA 1
ATOM 2604 C C . ASP A 1 330 ? 9.026 -2.357 -24.354 1.00 90.69 330 ASP A C 1
ATOM 2606 O O . ASP A 1 330 ? 9.726 -1.529 -23.770 1.00 90.69 330 ASP A O 1
ATOM 2610 N N . GLN A 1 331 ? 8.279 -3.242 -23.682 1.00 92.06 331 GLN A N 1
ATOM 2611 C CA . GLN A 1 331 ? 8.287 -3.331 -22.219 1.00 92.06 331 GLN A CA 1
ATOM 2612 C C . GLN A 1 331 ? 9.660 -3.768 -21.694 1.00 92.06 331 GLN A C 1
ATOM 2614 O O . GLN A 1 331 ? 10.151 -3.176 -20.737 1.00 92.06 331 GLN A O 1
ATOM 2619 N N . ILE A 1 332 ? 10.311 -4.749 -22.337 1.00 91.94 332 ILE A N 1
ATOM 2620 C CA . ILE A 1 332 ? 11.673 -5.180 -21.971 1.00 91.94 332 ILE A CA 1
ATOM 2621 C C . ILE A 1 332 ? 12.655 -4.018 -22.116 1.00 91.94 332 ILE A C 1
ATOM 2623 O O . ILE A 1 332 ? 13.418 -3.740 -21.192 1.00 91.94 332 ILE A O 1
ATOM 2627 N N . ALA A 1 333 ? 12.626 -3.337 -23.263 1.00 90.94 333 ALA A N 1
ATOM 2628 C CA . ALA A 1 333 ? 13.519 -2.222 -23.548 1.00 90.94 333 ALA A CA 1
ATOM 2629 C C . ALA A 1 333 ? 13.335 -1.084 -22.535 1.00 90.94 333 ALA A C 1
ATOM 2631 O O . ALA A 1 333 ? 14.318 -0.561 -22.011 1.00 90.94 333 ALA A O 1
ATOM 2632 N N . TYR A 1 334 ? 12.086 -0.745 -22.204 1.00 89.69 334 TYR A N 1
ATOM 2633 C CA . TYR A 1 334 ? 11.784 0.265 -21.195 1.00 89.69 334 TYR A CA 1
ATOM 2634 C C . TYR A 1 334 ? 12.271 -0.140 -19.798 1.00 89.69 334 TYR A C 1
ATOM 2636 O O . TYR A 1 334 ? 12.972 0.630 -19.146 1.00 89.69 334 TYR A O 1
ATOM 2644 N N . MET A 1 335 ? 11.960 -1.361 -19.355 1.00 91.56 335 MET A N 1
ATOM 2645 C CA . MET A 1 335 ? 12.413 -1.881 -18.062 1.00 91.56 335 MET A CA 1
ATOM 2646 C C . MET A 1 335 ? 13.942 -1.879 -17.946 1.00 91.56 335 MET A C 1
ATOM 2648 O O . MET A 1 335 ? 14.481 -1.539 -16.892 1.00 91.56 335 MET A O 1
ATOM 2652 N N . GLN A 1 336 ? 14.648 -2.257 -19.014 1.00 91.69 336 GLN A N 1
ATOM 2653 C CA . GLN A 1 336 ? 16.108 -2.248 -19.038 1.00 91.69 336 GLN A CA 1
ATOM 2654 C C . GLN A 1 336 ? 16.658 -0.819 -18.980 1.00 91.69 336 GLN A C 1
ATOM 2656 O O . GLN A 1 336 ? 17.556 -0.554 -18.186 1.00 91.69 336 GLN A O 1
ATOM 2661 N N . ALA A 1 337 ? 16.077 0.111 -19.743 1.00 88.00 337 ALA A N 1
ATOM 2662 C CA . ALA A 1 337 ? 16.478 1.515 -19.724 1.00 88.00 337 ALA A CA 1
ATOM 2663 C C . ALA A 1 337 ? 16.286 2.162 -18.342 1.00 88.00 337 ALA A C 1
ATOM 2665 O O . ALA A 1 337 ? 17.141 2.932 -17.906 1.00 88.00 337 ALA A O 1
ATOM 2666 N N . GLU A 1 338 ? 15.196 1.839 -17.636 1.00 87.88 338 GLU A N 1
ATOM 2667 C CA . GLU A 1 338 ? 15.017 2.286 -16.253 1.00 87.88 338 GLU A CA 1
ATOM 2668 C C . GLU A 1 338 ? 16.068 1.660 -15.330 1.00 87.88 338 GLU A C 1
ATOM 2670 O O . GLU A 1 338 ? 16.734 2.387 -14.598 1.00 87.88 338 GLU A O 1
ATOM 2675 N N . LEU A 1 339 ? 16.283 0.340 -15.397 1.00 89.94 339 LEU A N 1
ATOM 2676 C CA . LEU A 1 339 ? 17.300 -0.324 -14.575 1.00 89.94 339 LEU A CA 1
ATOM 2677 C C . LEU A 1 339 ? 18.677 0.321 -14.763 1.00 89.94 339 LEU A C 1
ATOM 2679 O O . LEU A 1 339 ? 19.329 0.652 -13.777 1.00 89.94 339 LEU A O 1
ATOM 2683 N N . ASP A 1 340 ? 19.087 0.557 -16.009 1.00 88.19 340 ASP A N 1
ATOM 2684 C CA . ASP A 1 340 ? 20.381 1.157 -16.334 1.00 88.19 340 ASP A CA 1
ATOM 2685 C C . ASP A 1 340 ? 20.502 2.603 -15.839 1.00 88.19 340 ASP A C 1
ATOM 2687 O O . ASP A 1 340 ? 21.561 2.994 -15.349 1.00 88.19 340 ASP A O 1
ATOM 2691 N N . ALA A 1 341 ? 19.421 3.386 -15.898 1.00 83.75 341 ALA A N 1
ATOM 2692 C CA . ALA A 1 341 ? 19.404 4.753 -15.383 1.00 83.75 341 ALA A CA 1
ATOM 2693 C C . ALA A 1 341 ? 19.557 4.814 -13.852 1.00 83.75 341 ALA A C 1
ATOM 2695 O O . ALA A 1 341 ? 20.107 5.786 -13.329 1.00 83.75 341 ALA A O 1
ATOM 2696 N N . TRP A 1 342 ? 19.078 3.788 -13.144 1.00 85.62 342 TRP A N 1
ATOM 2697 C CA . TRP A 1 342 ? 19.090 3.697 -11.683 1.00 85.62 342 TRP A CA 1
ATOM 2698 C C . TRP A 1 342 ? 20.229 2.836 -11.114 1.00 85.62 342 TRP A C 1
ATOM 2700 O O . TRP A 1 342 ? 20.301 2.665 -9.898 1.00 85.62 342 TRP A O 1
ATOM 2710 N N . ARG A 1 343 ? 21.144 2.321 -11.947 1.00 88.50 343 ARG A N 1
ATOM 2711 C CA . ARG A 1 343 ? 22.335 1.587 -11.484 1.00 88.50 343 ARG A CA 1
ATOM 2712 C C . ARG A 1 343 ? 23.176 2.412 -10.508 1.00 88.50 343 ARG A C 1
ATOM 2714 O O . ARG A 1 343 ? 23.246 3.640 -10.600 1.00 88.50 343 ARG A O 1
ATOM 2721 N N . GLY A 1 344 ? 23.846 1.708 -9.602 1.00 86.00 344 GLY A N 1
ATOM 2722 C CA . GLY A 1 344 ? 24.727 2.280 -8.595 1.00 86.00 344 GLY A CA 1
ATOM 2723 C C . GLY A 1 344 ? 24.004 2.741 -7.332 1.00 86.00 344 GLY A C 1
ATOM 2724 O O . GLY A 1 344 ? 22.844 2.407 -7.079 1.00 86.00 344 GLY A O 1
ATOM 2725 N N . CYS A 1 345 ? 24.734 3.504 -6.523 1.00 85.19 345 CYS A N 1
ATOM 2726 C CA . CYS A 1 345 ? 24.279 3.980 -5.225 1.00 85.19 345 CYS A CA 1
ATOM 2727 C C . CYS A 1 345 ? 23.568 5.330 -5.354 1.00 85.19 345 CYS A C 1
ATOM 2729 O O . CYS A 1 345 ? 24.127 6.296 -5.878 1.00 85.19 345 CYS A O 1
ATOM 2731 N N . HIS A 1 346 ? 22.353 5.405 -4.818 1.00 80.69 346 HIS A N 1
ATOM 2732 C CA . HIS A 1 346 ? 21.507 6.591 -4.867 1.00 80.69 346 HIS A CA 1
ATOM 2733 C C . HIS A 1 346 ? 21.053 6.988 -3.472 1.00 80.69 346 HIS A C 1
ATOM 2735 O O . HIS A 1 346 ? 20.682 6.158 -2.639 1.00 80.69 346 HIS A O 1
ATOM 2741 N N . HIS A 1 347 ? 21.049 8.298 -3.247 1.00 77.81 347 HIS A N 1
ATOM 2742 C CA . HIS A 1 347 ? 20.529 8.919 -2.043 1.00 77.81 347 HIS A CA 1
ATOM 2743 C C . HIS A 1 347 ? 19.310 9.764 -2.396 1.00 77.81 347 HIS A C 1
ATOM 2745 O O . HIS A 1 347 ? 19.404 10.728 -3.166 1.00 77.81 347 HIS A O 1
ATOM 2751 N N . ILE A 1 348 ? 18.173 9.407 -1.810 1.00 73.88 348 ILE A N 1
ATOM 2752 C CA . ILE A 1 348 ? 16.921 10.142 -1.924 1.00 73.88 348 ILE A CA 1
ATOM 2753 C C . ILE A 1 348 ? 16.766 10.981 -0.666 1.00 73.88 348 ILE A C 1
ATOM 2755 O O . ILE A 1 348 ? 16.691 10.454 0.443 1.00 73.88 348 ILE A O 1
ATOM 2759 N N . SER A 1 349 ? 16.775 12.301 -0.841 1.00 67.00 349 SER A N 1
ATOM 2760 C CA . SER A 1 349 ? 16.679 13.239 0.275 1.00 67.00 349 SER A CA 1
ATOM 2761 C C . SER A 1 349 ? 15.288 13.206 0.917 1.00 67.00 349 SER A C 1
ATOM 2763 O O . SER A 1 349 ? 14.307 12.808 0.291 1.00 67.00 349 SER A O 1
ATOM 2765 N N . ALA A 1 350 ? 15.186 13.705 2.152 1.00 66.31 350 ALA A N 1
ATOM 2766 C CA . ALA A 1 350 ? 13.911 13.839 2.859 1.00 66.31 350 ALA A CA 1
ATOM 2767 C C . ALA A 1 350 ? 12.859 14.659 2.085 1.00 66.31 350 ALA A C 1
ATOM 2769 O O . ALA A 1 350 ? 11.672 14.408 2.222 1.00 66.31 350 ALA A O 1
ATOM 2770 N N . ALA A 1 351 ? 13.275 15.601 1.229 1.00 57.47 351 ALA A N 1
ATOM 2771 C CA . ALA A 1 351 ? 12.356 16.396 0.405 1.00 57.47 351 ALA A CA 1
ATOM 2772 C C . ALA A 1 351 ? 11.603 15.564 -0.651 1.00 57.47 351 ALA A C 1
ATOM 2774 O O . ALA A 1 351 ? 10.624 16.035 -1.229 1.00 57.47 351 ALA A O 1
ATOM 2775 N N . TYR A 1 352 ? 12.081 14.347 -0.910 1.00 55.59 352 TYR A N 1
ATOM 2776 C CA . TYR A 1 352 ? 11.499 13.372 -1.827 1.00 55.59 352 TYR A CA 1
ATOM 2777 C C . TYR A 1 352 ? 11.054 12.100 -1.083 1.00 55.59 352 TYR A C 1
ATOM 2779 O O . TYR A 1 352 ? 10.753 11.089 -1.714 1.00 55.59 352 TYR A O 1
ATOM 2787 N N . ASP A 1 353 ? 11.044 12.150 0.252 1.00 56.69 353 ASP A N 1
ATOM 2788 C CA . ASP A 1 353 ? 10.597 11.086 1.144 1.00 56.69 353 ASP A CA 1
ATOM 2789 C C . ASP A 1 353 ? 9.110 11.272 1.491 1.00 56.69 353 ASP A C 1
ATOM 2791 O O . ASP A 1 353 ? 8.572 12.378 1.469 1.00 56.69 353 ASP A O 1
ATOM 2795 N N . PHE A 1 354 ? 8.437 10.171 1.807 1.00 53.44 354 PHE A N 1
ATOM 2796 C CA . PHE A 1 354 ? 6.996 10.086 2.046 1.00 53.44 354 PHE A CA 1
ATOM 2797 C C . PHE A 1 354 ? 6.589 10.467 3.469 1.00 53.44 354 PHE A C 1
ATOM 2799 O O . PHE A 1 354 ? 5.409 10.692 3.717 1.00 53.44 354 PHE A O 1
ATOM 2806 N N . ALA A 1 355 ? 7.551 10.505 4.394 1.00 46.75 355 ALA A N 1
ATOM 2807 C CA . ALA A 1 355 ? 7.329 10.648 5.831 1.00 46.75 355 ALA A CA 1
ATOM 2808 C C . ALA A 1 355 ? 8.083 11.856 6.424 1.00 46.75 355 ALA A C 1
ATOM 2810 O O . ALA A 1 355 ? 8.950 11.685 7.292 1.00 46.75 355 ALA A O 1
ATOM 2811 N N . THR A 1 356 ? 7.827 13.066 5.920 1.00 37.44 356 THR A N 1
ATOM 2812 C CA . THR A 1 356 ? 8.346 14.308 6.533 1.00 37.44 356 THR A CA 1
ATOM 2813 C C . THR A 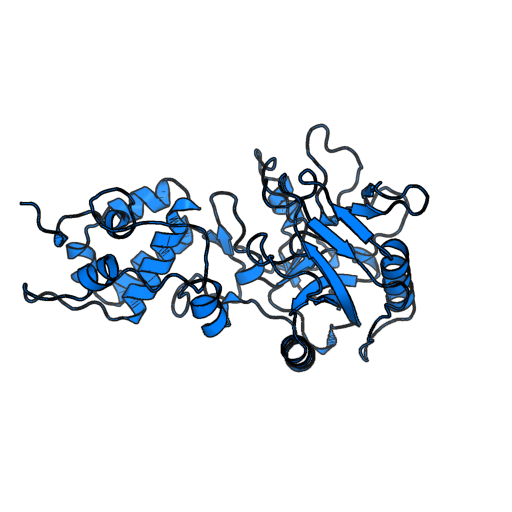1 356 ? 7.366 14.927 7.504 1.00 37.44 356 THR A C 1
ATOM 2815 O O . THR A 1 356 ? 6.218 15.185 7.075 1.00 37.44 356 THR A O 1
#

Secondary structure (DSSP, 8-state):
---GGGSBGGGGS-TTSSS-----S--TTS---HHHHHHHH--SSSPPPPPHHHHHHHHHHHHGGGGS-HHHHHHHHTSBHHHHHHS-HHHHHHHHHHHHHHHEEE----EEGGGS-----S--TT-PPPGGGEEE-TTSTT-EEE--TTSSS--HHHHH-EEEEE--SSHHHHHHHHHH-EE-GGG-HHHIIIII----TTSGGG-TTS-EEETTS---HHHHSEEEESSSS-TTSS--GGG-SSTT-EEEEEEEE-TT-EEE-HHHHHHH-TTTTS----EEEESEE-GGGEEEEEEEEEEE--TTSEEEEEE-TT---EE-S---HHHHHHHHHHHHHT-EEEEEEGGG-S--